Protein 5DAI (pdb70)

Organism: Thermococcus kodakarensis (strain ATCC BAA-918 / JCM 12380 / KOD1) (NCBI:txid69014)

Foldseek 3Di:
DWKFKAFFLPLVLLVLQLVCLFAQKWKWKQDQQFIWTWDHRPVRFKIKIWTDGSVNTPDITCVDIDIFMDGSVVVSVVSVVEDRRWMWMWDDDPDQWIWIWTDDPDIDIDIGGTDDDDDDDDDDDDDPFFKKWKFFLQLLLVVLVVQVVADQKWKWKADQFKIWIKHHHDPDIDIRMDGPPDPGTPDIGGNHIFMFMAGSVSSNSNSVSPDRGWIKMWTHGHQAWIWIWTARSNVIMMIMTGHTDDD/DDDDCVVVD

InterPro domains:
  IPR000730 Proliferating cell nuclear antigen, PCNA [MF_00317] (3-247)
  IPR000730 Proliferating cell nuclear antigen, PCNA [PR00339] (11-30)
  IPR000730 Proliferating cell nuclear antigen, PCNA [PR00339] (35-53)
  IPR000730 Proliferating cell nuclear antigen, PCNA [PR00339] (57-81)
  IPR000730 Proliferating cell nuclear antigen, PCNA [PR00339] (107-129)
  IPR000730 Proliferating cell nuclear antigen, PCNA [PR00339] (195-209)
  IPR000730 Proliferating cell nuclear antigen, PCNA [PR00339] (233-249)
  IPR000730 Proliferating cell nuclear antigen, PCNA [PTHR11352] (13-249)
  IPR000730 Proliferating cell nuclear 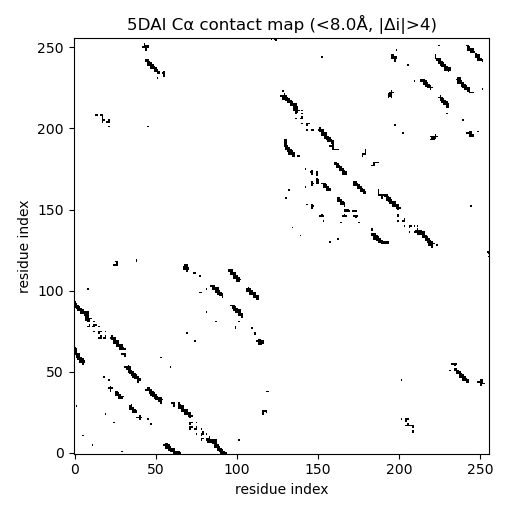antigen, PCNA [TIGR00590] (3-249)
  IPR022648 Proliferating cell nuclear antigen, PCNA, N-terminal [PF00705] (3-110)
  IPR022649 Proliferating cell nuclear antigen, PCNA, C-terminal [PF02747] (126-245)
  IPR022659 Proliferating cell nuclear antigen, PCNA, conserved site [PS01251] (35-58)
  IPR046938 DNA clamp superfamily [SSF55979] (3-117)
  IPR046938 DNA clamp superfamily [SSF55979] (124-247)

CATH classification: 3.70.10.10

Secondary structure (DSSP, 8-state):
-EEEEEE-HHHHHHHHHHHHTT-SEEEEEE-SSEEEEEEE-TTSSEEEEEEEEGGGSSEEE-SS-EEEEEEHHHHHHHHTT--TTPEEEEEE-SSSEEEEEEESSSEEEEEEE----PPP----------EEEEEEHHHHHHHHHHHHTT-SEEEEEEETTEEEEEEE-SS-EEEEEEETTSTTEEEEEESS-EEEEEEHHHHHHHHTT--TT-EEEEEE-TT--EEEEEEETTTEEEEEEEPPB--/-B--SGGG-

GO terms:
  GO:0042802 identical protein binding (F, IPI)

Nearest PDB structures (foldseek):
  7n5l-assembly1_A  TM=9.922E-01  e=2.135E-41  Thermococcus gammatolerans EJ3
  3a2f-assembly1_B  TM=9.791E-01  e=1.274E-39  Pyrococcus furiosus
  5da7-assembly2_D  TM=8.940E-01  e=2.229E-42  Thermococcus kodakarensis KOD1
  8ppt-assembly1_C  TM=9.802E-01  e=4.389E-39  Pyrococcus abyssi GE5
  3aiz-assembly1_C  TM=9.260E-01  e=1.873E-23  Sulfurisphaera tokodaii str. 7

Sequence (256 aa):
PFEVVVFDGAKKEEFADLIATASNLIDEAAFKFTEEGISMRAMDPSRRVVLIDLNLPESIFSKYEVEEPETIGINMDDQQFKKILKRGKAKDTLILRKGDENFLEITFEGTAKRTFRLPLIDVEELELEELPELPFTAKVVLLGEVLKEGIKDASLVSDAIKFIAKENEFTMKAEGETNEVEIRLTLEDEGLLDLEVEEETKSAYGIRYLSDMVKGIGKADEVILRFGNEMPLQMEYMMIRDEGRLTFLLAPRVEKQRTLESWF

Radius of gyration: 19.18 Å; Cα contacts (8 Å, |Δi|>4): 651; chains: 2; bounding box: 60×45×33 Å

Solvent-accessible surface area: 12554 Å² total; per-residue (Å²): 24,3,36,1,16,2,69,17,0,112,67,4,3,52,6,0,22,2,3,18,66,16,5,104,79,1,12,4,108,4,32,96,138,7,3,34,2,50,19,44,11,101,48,110,6,0,8,0,21,4,66,0,34,78,68,20,15,72,89,38,69,9,123,98,72,46,58,5,8,1,48,0,64,100,3,37,120,24,0,133,117,6,116,79,136,6,36,1,7,3,71,10,25,128,81,103,41,0,48,0,1,0,73,31,132,60,137,65,67,62,152,2,87,15,64,150,33,175,95,151,109,120,117,63,37,162,32,100,39,16,4,60,0,13,0,40,0,68,18,0,42,80,0,4,122,53,0,47,134,24,31,86,22,1,83,0,10,0,88,132,84,29,0,1,0,57,3,110,37,174,123,100,108,37,85,23,113,11,38,91,162,56,160,5,8,76,40,13,96,24,141,97,84,0,85,6,24,0,4,10,207,51,0,48,35,0,7,115,26,5,30,107,86,53,104,0,26,0,68,0,0,68,98,25,0,0,28,0,4,4,69,4,80,120,112,0,101,2,9,0,8,0,0,0,73,23,206,158,53,63,43,0,99,88,42,79

Structure (mmCIF, N/CA/C/O backbone):
data_5DAI
#
_entry.id   5DAI
#
_cell.length_a   152.070
_cell.length_b   152.070
_cell.length_c   35.240
_cell.angle_alpha   90.00
_cell.angle_beta   90.00
_cell.angle_gamma   120.00
#
_symmetry.space_group_name_H-M   'H 3'
#
loop_
_entity.id
_entity.type
_entity.pdbx_description
1 polymer 'DNA polymerase sliding clamp 1'
2 polymer 'C-terminus of FEN-1 protein'
3 non-polymer 'SULFATE ION'
4 water water
#
loop_
_atom_site.group_PDB
_atom_site.id
_atom_site.type_symbol
_atom_site.label_atom_id
_atom_site.label_alt_id
_atom_site.label_comp_id
_atom_site.label_asym_id
_atom_site.label_entity_id
_atom_site.label_seq_id
_atom_site.pdbx_PDB_ins_code
_atom_site.Cartn_x
_atom_site.Cartn_y
_atom_site.Cartn_z
_atom_site.occupancy
_atom_site.B_iso_or_equiv
_atom_site.auth_seq_id
_atom_site.auth_comp_id
_atom_site.auth_asym_id
_atom_site.auth_atom_id
_atom_site.pdbx_PDB_model_num
ATOM 1 N N . PRO A 1 2 ? 35.082 21.272 13.163 1.00 45.26 2 PRO A N 1
ATOM 2 C CA . PRO A 1 2 ? 35.269 20.182 14.122 1.00 53.42 2 PRO A CA 1
ATOM 3 C C . PRO A 1 2 ? 34.460 20.356 15.395 1.00 48.78 2 PRO A C 1
ATOM 4 O O . PRO A 1 2 ? 34.467 21.419 16.032 1.00 39.56 2 PRO A O 1
ATOM 8 N N . PHE A 1 3 ? 33.754 19.292 15.753 1.00 41.99 3 PHE A N 1
ATOM 9 C CA . PHE A 1 3 ? 32.882 19.325 16.912 1.00 36.64 3 PHE A CA 1
ATOM 10 C C . PHE A 1 3 ? 32.500 17.916 17.365 1.00 45.26 3 PHE A C 1
ATOM 11 O O . PHE A 1 3 ? 32.638 16.937 16.623 1.00 37.29 3 PHE A O 1
ATOM 19 N N . GLU A 1 4 ? 32.068 17.835 18.617 1.00 37.98 4 GLU A N 1
ATOM 20 C CA . GLU A 1 4 ? 31.382 16.672 19.149 1.00 41.07 4 GLU A CA 1
ATOM 21 C C . GLU A 1 4 ? 30.239 17.222 19.958 1.00 41.27 4 GLU A C 1
ATOM 22 O O . GLU A 1 4 ? 30.446 17.987 20.902 1.00 41.02 4 GLU A O 1
ATOM 28 N N A VAL A 1 5 ? 29.022 16.878 19.564 0.31 36.72 5 VAL A N 1
ATOM 29 N N B VAL A 1 5 ? 29.028 16.817 19.596 0.69 36.01 5 VAL A N 1
ATOM 30 C CA A VAL A 1 5 ? 27.855 17.337 20.293 0.31 35.12 5 VAL A CA 1
ATOM 31 C CA B VAL A 1 5 ? 27.817 17.338 20.212 0.69 34.90 5 VAL A CA 1
ATOM 32 C C A VAL A 1 5 ? 27.015 16.125 20.655 0.31 38.32 5 VAL A C 1
ATOM 33 C C B VAL A 1 5 ? 26.934 16.161 20.616 0.69 38.04 5 VAL A C 1
ATOM 34 O O A VAL A 1 5 ? 26.877 15.188 19.867 0.31 38.32 5 VAL A O 1
ATOM 35 O O B VAL A 1 5 ? 26.683 15.273 19.801 0.69 38.52 5 VAL A O 1
ATOM 42 N N . VAL A 1 6 ? 26.493 16.127 21.872 1.00 34.67 6 VAL A N 1
ATOM 43 C CA . VAL A 1 6 ? 25.784 14.959 22.389 1.00 38.20 6 VAL A CA 1
ATOM 44 C C . VAL A 1 6 ? 24.385 15.338 22.854 1.00 39.07 6 VAL A C 1
ATOM 45 O O . VAL A 1 6 ? 24.226 16.255 23.638 1.00 37.16 6 VAL A O 1
ATOM 49 N N . PHE A 1 7 ? 23.383 14.603 22.376 1.00 38.12 7 PHE A N 1
ATOM 50 C CA . PHE A 1 7 ? 21.983 14.912 22.641 1.00 41.84 7 PHE A CA 1
ATOM 51 C C . PHE A 1 7 ? 21.287 13.659 23.157 1.00 42.28 7 PHE A C 1
ATOM 52 O O . PHE A 1 7 ? 21.291 12.627 22.493 1.00 39.05 7 PHE A O 1
ATOM 60 N N . ASP A 1 8 ? 20.706 13.749 24.349 1.00 46.00 8 ASP A N 1
ATOM 61 C CA . ASP A 1 8 ? 20.024 12.605 24.941 1.00 45.70 8 ASP A CA 1
ATOM 62 C C . ASP A 1 8 ? 18.614 12.470 24.374 1.00 45.58 8 ASP A C 1
ATOM 63 O O . ASP A 1 8 ? 17.810 13.390 24.463 1.00 51.81 8 ASP A O 1
ATOM 68 N N . GLY A 1 9 ? 18.319 11.325 23.779 1.00 46.49 9 GLY A N 1
ATOM 69 C CA . GLY A 1 9 ? 17.018 11.138 23.158 1.00 45.83 9 GLY A CA 1
ATOM 70 C C . GLY A 1 9 ? 17.055 11.387 21.664 1.00 38.30 9 GLY A C 1
ATOM 71 O O . GLY A 1 9 ? 16.698 12.463 21.173 1.00 41.27 9 GLY A O 1
ATOM 72 N N . ALA A 1 10 ? 17.480 10.366 20.935 1.00 44.01 10 ALA A N 1
ATOM 73 C CA . ALA A 1 10 ? 17.685 10.475 19.503 1.00 45.06 10 ALA A CA 1
ATOM 74 C C . ALA A 1 10 ? 16.388 10.668 18.714 1.00 46.76 10 ALA A C 1
ATOM 75 O O . ALA A 1 10 ? 16.393 11.309 17.666 1.00 37.57 10 ALA A O 1
ATOM 77 N N A LYS A 1 11 ? 15.272 10.129 19.198 0.55 43.46 11 LYS A N 1
ATOM 78 N N B LYS A 1 11 ? 15.300 10.104 19.232 0.45 43.47 11 LYS A N 1
ATOM 79 C CA A LYS A 1 11 ? 14.047 10.192 18.401 0.55 42.74 11 LYS A CA 1
ATOM 80 C CA B LYS A 1 11 ? 13.997 10.157 18.577 0.45 42.91 11 LYS A CA 1
ATOM 81 C C A LYS A 1 11 ? 13.481 11.606 18.358 0.55 37.45 11 LYS A C 1
ATOM 82 C C B LYS A 1 11 ? 13.492 11.590 18.465 0.45 37.50 11 LYS A C 1
ATOM 83 O O A LYS A 1 11 ? 12.923 12.031 17.342 0.55 40.75 11 LYS A O 1
ATOM 84 O O B LYS A 1 11 ? 12.968 11.999 17.427 0.45 40.78 11 LYS A O 1
ATOM 95 N N A GLU A 1 12 ? 13.631 12.342 19.452 0.55 36.87 12 GLU A N 1
ATOM 96 N N B GLU A 1 12 ? 13.657 12.348 19.543 0.45 36.97 12 GLU A N 1
ATOM 97 C CA A GLU A 1 12 ? 13.155 13.715 19.482 0.55 40.65 12 GLU A CA 1
ATOM 98 C CA B GLU A 1 12 ? 13.215 13.734 19.586 0.45 40.71 12 GLU A CA 1
ATOM 99 C C A GLU A 1 12 ? 13.929 14.554 18.477 0.55 39.13 12 GLU A C 1
ATOM 100 C C B GLU A 1 12 ? 13.938 14.560 18.529 0.45 39.14 12 GLU A C 1
ATOM 101 O O A GLU A 1 12 ? 13.375 15.450 17.844 0.55 37.79 12 GLU A O 1
ATOM 102 O O B GLU A 1 12 ? 13.354 15.448 17.911 0.45 37.88 12 GLU A O 1
ATOM 113 N N . PHE A 1 13 ? 15.217 14.259 18.325 1.00 40.03 13 PHE A N 1
ATOM 114 C CA . PHE A 1 13 ? 16.024 14.988 17.366 1.00 33.32 13 PHE A CA 1
ATOM 115 C C . PHE A 1 13 ? 15.638 14.549 15.963 1.00 34.79 13 PHE A C 1
ATOM 116 O O . PHE A 1 13 ? 15.511 15.380 15.058 1.00 32.31 13 PHE A O 1
ATOM 124 N N . ALA A 1 14 ? 15.433 13.240 15.796 1.00 36.51 14 ALA A N 1
ATOM 125 C CA . ALA A 1 14 ? 14.993 12.672 14.521 1.00 31.12 14 ALA A CA 1
ATOM 126 C C . ALA A 1 14 ? 13.703 13.323 14.009 1.00 35.26 14 ALA A C 1
ATOM 127 O O . ALA A 1 14 ? 13.597 13.657 12.820 1.00 35.62 14 ALA A O 1
ATOM 129 N N . ASP A 1 15 ? 12.732 13.507 14.904 1.00 34.74 15 ASP A N 1
ATOM 130 C C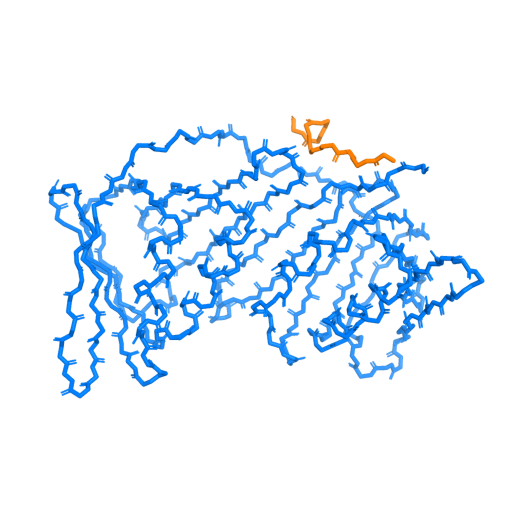A . ASP A 1 15 ? 11.451 14.133 14.544 1.00 36.42 15 ASP A CA 1
ATOM 131 C C . ASP A 1 15 ? 11.607 15.542 13.944 1.00 44.26 15 ASP A C 1
ATOM 132 O O . ASP A 1 15 ? 10.921 15.884 12.972 1.00 37.83 15 ASP A O 1
ATOM 137 N N . LEU A 1 16 ? 12.484 16.350 14.544 1.00 38.64 16 LEU A N 1
ATOM 138 C CA . LEU A 1 16 ? 12.814 17.688 14.021 1.00 35.32 16 LEU A CA 1
ATOM 139 C C . LEU A 1 16 ? 13.241 17.626 12.575 1.00 40.55 16 LEU A C 1
ATOM 140 O O . LEU A 1 16 ? 12.693 18.305 11.714 1.00 36.57 16 LEU A O 1
ATOM 145 N N . ILE A 1 17 ? 14.244 16.798 12.326 1.00 31.70 17 ILE A N 1
ATOM 146 C CA . ILE A 1 17 ? 14.811 16.681 10.998 1.00 32.61 17 ILE A CA 1
ATOM 147 C C . ILE A 1 17 ? 13.796 16.120 10.018 1.00 36.06 17 ILE A C 1
ATOM 148 O O . ILE A 1 17 ? 13.710 16.571 8.872 1.00 33.63 17 ILE A O 1
ATOM 153 N N . ALA A 1 18 ? 13.028 15.132 10.470 1.00 34.39 18 ALA A N 1
ATOM 154 C CA . ALA A 1 18 ? 11.971 14.574 9.643 1.00 38.46 18 ALA A CA 1
ATOM 155 C C . ALA A 1 18 ? 10.974 15.664 9.202 1.00 33.67 18 ALA A C 1
ATOM 156 O O . ALA A 1 18 ? 10.666 15.767 8.016 1.00 35.09 18 ALA A O 1
ATOM 158 N N . THR A 1 19 ? 10.484 16.476 10.134 1.00 26.32 19 THR A N 1
ATOM 159 C CA . THR A 1 19 ? 9.597 17.586 9.757 1.0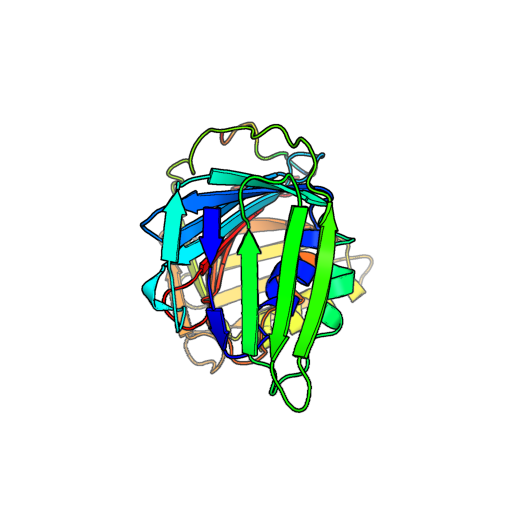0 38.97 19 THR A CA 1
ATOM 160 C C . THR A 1 19 ? 10.264 18.482 8.720 1.00 38.31 19 THR A C 1
ATOM 161 O O . THR A 1 19 ? 9.712 18.737 7.652 1.00 38.35 19 THR A O 1
ATOM 165 N N . ALA A 1 20 ? 11.488 18.905 9.020 1.00 31.54 20 ALA A N 1
ATOM 166 C CA . ALA A 1 20 ? 12.176 19.842 8.158 1.00 38.80 20 ALA A CA 1
ATOM 167 C C . ALA A 1 20 ? 12.372 19.237 6.783 1.00 39.19 20 ALA A C 1
ATOM 168 O O . ALA A 1 20 ? 12.267 19.938 5.784 1.00 38.87 20 ALA A O 1
ATOM 170 N N . SER A 1 21 ? 12.624 17.929 6.727 1.00 34.71 21 SER A N 1
ATOM 171 C CA . SER A 1 21 ? 12.942 17.284 5.458 1.00 39.78 21 SER A CA 1
ATOM 172 C C . SER A 1 21 ? 11.738 17.224 4.523 1.00 37.45 21 SER A C 1
ATOM 173 O O . SER A 1 21 ? 11.901 17.057 3.313 1.00 45.27 21 SER A O 1
ATOM 176 N N . ASN A 1 22 ? 10.536 17.361 5.074 1.00 38.43 22 ASN A N 1
ATOM 177 C CA . ASN A 1 22 ? 9.332 17.353 4.248 1.00 44.09 22 ASN A CA 1
ATOM 178 C C . ASN A 1 22 ? 9.077 18.702 3.596 1.00 49.78 22 ASN A C 1
ATOM 179 O O . ASN A 1 22 ? 8.191 18.833 2.749 1.00 47.19 22 ASN A O 1
ATOM 184 N N . LEU A 1 23 ? 9.875 19.694 3.981 1.00 34.61 23 LEU A N 1
ATOM 185 C CA . LEU A 1 23 ? 9.710 21.053 3.468 1.00 43.55 23 LEU A CA 1
ATOM 186 C C . LEU A 1 23 ? 10.903 21.452 2.620 1.00 40.76 23 LEU A C 1
ATOM 187 O O . LEU A 1 23 ? 10.773 22.192 1.657 1.00 43.77 23 LEU A O 1
ATOM 192 N N . ILE A 1 24 ? 12.080 20.959 2.988 1.00 41.03 24 ILE A N 1
ATOM 193 C CA . ILE A 1 24 ? 13.289 21.276 2.244 1.00 38.28 24 ILE A CA 1
ATOM 194 C C . ILE A 1 24 ? 14.087 20.008 1.947 1.00 46.78 24 ILE A C 1
ATOM 195 O O . ILE A 1 24 ? 14.020 19.039 2.707 1.00 41.92 24 ILE A O 1
ATOM 200 N N . ASP A 1 25 ? 14.815 20.025 0.829 1.00 33.82 25 ASP A N 1
ATOM 201 C CA . ASP A 1 25 ? 15.646 18.903 0.395 1.00 41.38 25 ASP A CA 1
ATOM 202 C C . ASP A 1 25 ? 17.073 18.978 0.964 1.00 38.65 25 ASP A C 1
ATOM 203 O O . ASP A 1 25 ? 17.706 17.951 1.206 1.00 45.37 25 ASP A O 1
ATOM 208 N N . GLU A 1 26 ? 17.576 20.198 1.153 1.00 39.98 26 GLU A N 1
ATOM 209 C CA . GLU A 1 26 ? 18.935 20.417 1.669 1.00 40.73 26 GLU A CA 1
ATOM 210 C C . GLU A 1 26 ? 19.011 21.608 2.613 1.00 45.93 26 GLU A C 1
ATOM 211 O O . GLU A 1 26 ? 18.290 22.595 2.447 1.00 45.98 26 GLU A O 1
ATOM 217 N N . ALA A 1 27 ? 19.917 21.535 3.579 1.00 35.03 27 ALA A N 1
ATOM 218 C CA . ALA A 1 27 ? 20.073 22.620 4.531 1.00 38.65 27 ALA A CA 1
ATOM 219 C C . ALA A 1 27 ? 21.532 22.791 4.946 1.00 40.67 27 ALA A C 1
ATOM 220 O O . ALA A 1 27 ? 22.316 21.845 4.910 1.00 35.19 27 ALA A O 1
ATOM 222 N N . ALA A 1 28 ? 21.873 24.019 5.322 1.00 36.21 28 ALA A N 1
ATOM 223 C CA . ALA A 1 28 ? 23.146 24.328 5.941 1.00 34.79 28 ALA A CA 1
ATOM 224 C C . ALA A 1 28 ? 22.955 24.446 7.461 1.00 31.88 28 ALA A C 1
ATOM 225 O O . ALA A 1 28 ? 22.133 25.237 7.945 1.00 34.88 28 ALA A O 1
ATOM 227 N N . PHE A 1 29 ? 23.716 23.652 8.196 1.00 29.05 29 PHE A N 1
ATOM 228 C CA . PHE A 1 29 ? 23.697 23.668 9.653 1.00 34.67 29 PHE A CA 1
ATOM 229 C C . PHE A 1 29 ? 24.933 24.367 10.184 1.00 35.27 29 PHE A C 1
ATOM 230 O O . PHE A 1 29 ? 26.061 23.926 9.936 1.00 31.03 29 PHE A O 1
ATOM 238 N N . LYS A 1 30 ? 24.698 25.440 10.927 1.00 35.13 30 LYS A N 1
ATOM 239 C CA . LYS A 1 30 ? 25.755 26.275 11.483 1.00 33.36 30 LYS A CA 1
ATOM 240 C C . LYS A 1 30 ? 26.066 25.834 12.904 1.00 41.35 30 LYS A C 1
ATOM 241 O O . LYS A 1 30 ? 25.232 25.983 13.802 1.00 41.06 30 LYS A O 1
ATOM 247 N N . PHE A 1 31 ? 27.249 25.261 13.103 1.00 32.43 31 PHE A N 1
ATOM 248 C CA . PHE A 1 31 ? 27.678 24.872 14.435 1.00 33.77 31 PHE A CA 1
ATOM 249 C C . PHE A 1 31 ? 28.536 26.005 14.989 1.00 44.21 31 PHE A C 1
ATOM 250 O O . PHE A 1 31 ? 29.672 26.190 14.560 1.00 45.57 31 PHE A O 1
ATOM 258 N N . THR A 1 32 ? 27.981 26.770 15.920 1.00 35.85 32 THR A N 1
ATOM 259 C CA . THR A 1 32 ? 28.703 27.857 16.566 1.00 37.69 32 THR A CA 1
ATOM 260 C C . THR A 1 32 ? 28.955 27.514 18.031 1.00 41.21 32 THR A C 1
ATOM 261 O O . THR A 1 32 ? 28.518 26.471 18.513 1.00 37.21 32 THR A O 1
ATOM 265 N N . GLU A 1 33 ? 29.656 28.388 18.746 1.00 40.30 33 GLU A N 1
ATOM 266 C CA . GLU A 1 33 ? 29.895 28.166 20.173 1.00 41.81 33 GLU A CA 1
ATOM 267 C C . GLU A 1 33 ? 28.604 28.317 20.983 1.00 38.12 33 GLU A C 1
ATOM 268 O O . GLU A 1 33 ? 28.468 27.734 22.060 1.00 48.80 33 GLU A O 1
ATOM 274 N N . GLU A 1 34 ? 27.658 29.079 20.438 1.00 36.01 34 GLU A N 1
ATOM 275 C CA . GLU A 1 34 ? 26.363 29.331 21.071 1.00 41.26 34 GLU A CA 1
ATOM 276 C C . GLU A 1 34 ? 25.373 28.155 20.954 1.00 44.02 34 GLU A C 1
ATOM 277 O O . GLU A 1 34 ? 24.485 27.990 21.792 1.00 40.30 34 GLU A O 1
ATOM 283 N N . GLY A 1 35 ? 25.534 27.350 19.910 1.00 35.74 35 GLY A N 1
ATOM 284 C CA . GLY A 1 35 ? 24.590 26.295 19.595 1.00 36.46 35 GLY A CA 1
ATOM 285 C C . GLY A 1 35 ? 24.523 26.035 18.097 1.00 36.35 35 GLY A C 1
ATOM 286 O O . GLY A 1 35 ? 25.312 26.569 17.311 1.00 38.98 35 GLY A O 1
ATOM 287 N N . ILE A 1 36 ? 23.593 25.178 17.701 1.00 35.84 36 ILE A N 1
ATOM 288 C CA . ILE A 1 36 ? 23.389 24.884 16.294 1.00 28.18 36 ILE A CA 1
ATOM 289 C C . ILE A 1 36 ? 22.275 25.751 15.739 1.00 41.84 36 ILE A C 1
ATOM 290 O O . ILE A 1 36 ? 21.226 25.903 16.368 1.00 36.40 36 ILE A O 1
ATOM 295 N N . SER A 1 37 ? 22.477 26.306 14.556 1.00 28.35 37 SER A N 1
ATOM 296 C CA . SER A 1 37 ? 21.381 27.001 13.917 1.00 35.69 37 SER A CA 1
ATOM 297 C C . SER A 1 37 ? 21.252 26.543 12.479 1.00 42.02 37 SER A C 1
ATOM 298 O O . SER A 1 37 ? 22.235 26.151 11.843 1.00 36.02 37 SER A O 1
ATOM 301 N N . MET A 1 38 ? 20.021 26.584 11.985 1.00 35.46 38 MET A N 1
ATOM 302 C CA . MET A 1 38 ? 19.736 26.256 10.603 1.00 34.09 38 MET A CA 1
ATOM 303 C C . MET A 1 38 ? 18.584 27.109 10.115 1.00 38.51 38 MET A C 1
ATOM 304 O O . MET A 1 38 ? 17.552 27.206 10.774 1.00 36.05 38 MET A O 1
ATOM 309 N N . ARG A 1 39 ? 18.761 27.687 8.935 1.00 34.14 39 ARG A N 1
ATOM 310 C CA . ARG A 1 39 ? 17.733 28.495 8.320 1.00 36.91 39 ARG A CA 1
ATOM 311 C C . ARG A 1 39 ? 17.689 28.200 6.828 1.00 36.53 39 ARG A C 1
ATOM 312 O O . ARG A 1 39 ? 18.732 28.110 6.183 1.00 38.38 39 ARG A O 1
ATOM 320 N N . ALA A 1 40 ? 16.477 28.043 6.296 1.00 36.26 40 ALA A N 1
ATOM 321 C CA . ALA A 1 40 ? 16.275 27.685 4.895 1.00 38.37 40 ALA A CA 1
ATOM 322 C C . ALA A 1 40 ? 14.884 28.042 4.437 1.00 39.91 40 ALA A C 1
ATOM 323 O O . ALA A 1 40 ? 13.953 28.080 5.238 1.00 43.02 40 ALA A O 1
ATOM 325 N N . MET A 1 41 ? 14.730 28.284 3.144 1.00 38.41 41 MET A N 1
ATOM 326 C CA . MET A 1 41 ? 13.395 28.315 2.568 1.00 44.15 41 MET A CA 1
ATOM 327 C C . MET A 1 41 ? 13.221 27.109 1.678 1.00 45.71 41 MET A C 1
ATOM 328 O O . MET A 1 41 ? 14.186 26.623 1.104 1.00 48.24 41 MET A O 1
ATOM 333 N N . ASP A 1 42 ? 11.985 26.635 1.556 1.00 41.42 42 ASP A N 1
ATOM 334 C CA . ASP A 1 42 ? 11.672 25.648 0.547 1.00 38.57 42 ASP A CA 1
ATOM 335 C C . ASP A 1 42 ? 11.934 26.289 -0.816 1.00 41.87 42 ASP A C 1
ATOM 336 O O . ASP A 1 42 ? 12.083 27.509 -0.921 1.00 48.34 42 ASP A O 1
ATOM 341 N N . PRO A 1 43 ? 12.060 25.469 -1.865 1.00 63.37 43 PRO A N 1
ATOM 342 C CA . PRO A 1 43 ? 12.459 26.055 -3.151 1.00 59.12 43 PRO A CA 1
ATOM 343 C C . PRO A 1 43 ? 11.438 27.056 -3.706 1.00 55.55 43 PRO A C 1
ATOM 344 O O . PRO A 1 43 ? 11.824 28.077 -4.293 1.00 54.71 43 PRO A O 1
ATOM 348 N N . SER A 1 44 ? 10.154 26.796 -3.478 1.00 53.00 44 SER A N 1
ATOM 349 C CA . SER A 1 44 ? 9.110 27.711 -3.937 1.00 52.55 44 SER A CA 1
ATOM 350 C C . SER A 1 44 ? 9.043 29.018 -3.118 1.00 57.24 44 SER A C 1
ATOM 351 O O . SER A 1 44 ? 8.223 29.884 -3.411 1.00 53.09 44 SER A O 1
ATOM 354 N N A ARG A 1 45 ? 9.899 29.131 -2.102 0.39 50.13 45 ARG A N 1
ATOM 355 N N B ARG A 1 45 ? 9.912 29.139 -2.111 0.61 50.10 45 ARG A N 1
ATOM 356 C CA A ARG A 1 45 ? 10.016 30.333 -1.274 0.39 49.70 45 ARG A CA 1
ATOM 357 C CA B ARG A 1 45 ? 10.033 30.329 -1.260 0.61 49.65 45 ARG A CA 1
ATOM 358 C C A ARG A 1 45 ? 8.707 30.730 -0.586 0.39 42.66 45 ARG A C 1
ATOM 359 C C B ARG A 1 45 ? 8.725 30.727 -0.563 0.61 42.59 45 ARG A C 1
ATOM 360 O O A ARG A 1 45 ? 8.414 31.914 -0.427 0.39 44.82 45 ARG A O 1
ATOM 361 O O B ARG A 1 45 ? 8.453 31.912 -0.371 0.61 44.76 45 ARG A O 1
ATOM 376 N N . VAL A 1 46 ? 7.937 29.731 -0.165 1.00 37.83 46 VAL A N 1
ATOM 377 C CA . VAL A 1 46 ? 6.658 29.953 0.500 1.00 38.07 46 VAL A CA 1
ATOM 378 C C . VAL A 1 46 ? 6.799 29.788 2.017 1.00 36.57 46 VAL A C 1
ATOM 379 O O . VAL A 1 46 ? 6.041 30.371 2.807 1.00 36.19 46 VAL A O 1
ATOM 383 N N . VAL A 1 47 ? 7.782 28.989 2.423 1.00 37.13 47 VAL A N 1
ATOM 384 C CA . VAL A 1 47 ? 7.988 28.729 3.840 1.00 36.08 47 VAL A CA 1
ATOM 385 C C . VAL A 1 47 ? 9.454 28.861 4.235 1.00 38.24 47 VAL A C 1
ATOM 386 O O . VAL A 1 47 ? 10.371 28.518 3.478 1.00 35.36 47 VAL A O 1
ATOM 390 N N . LEU A 1 48 ? 9.651 29.397 5.434 1.00 34.55 48 LEU A N 1
ATOM 391 C CA . LEU A 1 48 ? 10.969 29.587 6.007 1.00 35.95 48 LEU A CA 1
ATOM 392 C C . LEU A 1 48 ? 11.044 28.738 7.255 1.00 36.67 48 LEU A C 1
ATOM 393 O O . LEU A 1 48 ? 10.103 28.730 8.054 1.00 38.15 48 LEU A O 1
ATOM 398 N N . ILE A 1 49 ? 12.146 28.012 7.402 1.00 31.06 49 ILE A N 1
ATOM 399 C CA . ILE A 1 49 ? 12.405 27.239 8.610 1.00 32.02 49 ILE A CA 1
ATOM 400 C C . ILE A 1 49 ? 13.579 27.816 9.353 1.00 36.25 49 ILE A C 1
ATOM 401 O O . ILE A 1 49 ? 14.640 28.033 8.775 1.00 34.22 49 ILE A O 1
ATOM 406 N N . ASP A 1 50 ? 13.402 28.030 10.643 1.00 35.81 50 ASP A N 1
ATOM 407 C CA . ASP A 1 50 ? 14.508 28.445 11.480 1.00 37.46 50 ASP A CA 1
ATOM 408 C C . ASP A 1 50 ? 14.601 27.532 12.687 1.00 33.69 50 ASP A C 1
ATOM 409 O O . ASP A 1 50 ? 13.710 27.510 13.537 1.00 37.37 50 ASP A O 1
ATOM 414 N N . LEU A 1 51 ? 15.691 26.786 12.749 1.00 34.65 51 LEU A N 1
ATOM 415 C CA . LEU A 1 51 ? 15.937 25.866 13.836 1.00 39.83 51 LEU A CA 1
ATOM 416 C C . LEU A 1 51 ? 17.011 26.453 14.742 1.00 39.57 51 LEU A C 1
ATOM 417 O O . LEU A 1 51 ? 18.067 26.877 14.274 1.00 39.11 51 LEU A O 1
ATOM 422 N N . ASN A 1 52 ? 16.737 26.494 16.036 1.00 36.64 52 ASN A N 1
ATOM 423 C CA . ASN A 1 52 ? 17.718 27.007 16.964 1.00 37.41 52 ASN A CA 1
ATOM 424 C C . ASN A 1 52 ? 17.885 26.107 18.172 1.00 38.59 52 ASN A C 1
ATOM 425 O O . ASN A 1 52 ? 16.985 25.976 18.988 1.00 35.37 52 ASN A O 1
ATOM 430 N N . LEU A 1 53 ? 19.048 25.473 18.270 1.00 31.99 53 LEU A N 1
ATOM 431 C CA . LEU A 1 53 ? 19.327 24.571 19.365 1.00 32.05 53 LEU A CA 1
ATOM 432 C C . LEU A 1 53 ? 20.527 25.074 20.162 1.00 40.36 53 LEU A C 1
ATOM 433 O O . LEU A 1 53 ? 21.675 24.800 19.792 1.00 35.16 53 LEU A O 1
ATOM 438 N N . PRO A 1 54 ? 20.264 25.830 21.239 1.00 40.94 54 PRO A N 1
ATOM 439 C CA . PRO A 1 54 ? 21.346 26.359 22.067 1.00 36.18 54 PRO A CA 1
ATOM 440 C C . PRO A 1 54 ? 22.157 25.238 22.696 1.00 37.22 54 PRO A C 1
ATOM 441 O O . PRO A 1 54 ? 21.649 24.116 22.902 1.00 31.93 54 PRO A O 1
ATOM 445 N N . GLU A 1 55 ? 23.420 25.547 22.992 1.00 32.69 55 GLU A N 1
ATOM 446 C CA . GLU A 1 55 ? 24.336 24.563 23.539 1.00 34.44 55 GLU A CA 1
ATOM 447 C C . GLU A 1 55 ? 23.810 23.948 24.828 1.00 36.12 55 GLU A C 1
ATOM 448 O O . GLU A 1 55 ? 24.151 22.808 25.157 1.00 35.56 55 GLU A O 1
ATOM 454 N N . SER A 1 56 ? 22.991 24.708 25.551 1.00 36.36 56 SER A N 1
ATOM 455 C CA . SER A 1 56 ? 22.481 24.288 26.865 1.00 39.38 56 SER A CA 1
ATOM 456 C C . SER A 1 56 ? 21.600 23.037 26.847 1.00 43.72 56 SER A C 1
ATOM 457 O O . SER A 1 56 ? 21.445 22.379 27.883 1.00 38.45 56 SER A O 1
ATOM 460 N N . ILE A 1 57 ? 21.008 22.710 25.699 1.00 39.99 57 ILE A N 1
ATOM 461 C CA . ILE A 1 57 ? 20.104 21.555 25.640 1.00 37.68 57 ILE A CA 1
ATOM 462 C C . ILE A 1 57 ? 20.856 20.257 25.349 1.00 46.80 57 ILE A C 1
ATOM 463 O O . ILE A 1 57 ? 20.265 19.179 25.364 1.00 42.95 57 ILE A O 1
ATOM 468 N N . PHE A 1 58 ? 22.157 20.364 25.087 1.00 36.11 58 PHE A N 1
ATOM 469 C CA . PHE A 1 58 ? 22.991 19.199 24.830 1.00 42.04 58 PHE A CA 1
ATOM 470 C C . PHE A 1 58 ? 23.686 18.743 26.112 1.00 38.91 58 PHE A C 1
ATOM 471 O O . PHE A 1 58 ? 24.024 19.565 26.959 1.00 44.78 58 PHE A O 1
ATOM 479 N N . SER A 1 59 ? 23.892 17.438 26.264 1.00 36.96 59 SER A N 1
ATOM 480 C CA . SER A 1 59 ? 24.590 16.947 27.451 1.00 45.94 59 SER A CA 1
ATOM 481 C C . SER A 1 59 ? 26.101 17.155 27.316 1.00 44.00 59 SER A C 1
ATOM 482 O O . SER A 1 59 ? 26.816 17.233 28.312 1.00 40.99 59 SER A O 1
ATOM 485 N N . LYS A 1 60 ? 26.579 17.251 26.082 1.00 43.59 60 LYS A N 1
ATOM 486 C CA . LYS A 1 60 ? 27.951 17.684 25.822 1.00 44.36 60 LYS A CA 1
ATOM 487 C C . LYS A 1 60 ? 27.970 18.527 24.557 1.00 39.67 60 LYS A C 1
ATOM 488 O O . LYS A 1 60 ? 27.394 18.145 23.549 1.00 38.05 60 LYS A O 1
ATOM 494 N N . TYR A 1 61 ? 28.627 19.679 24.606 1.00 38.06 61 TYR A N 1
ATOM 495 C CA . TYR A 1 61 ? 28.681 20.536 23.436 1.00 35.70 61 TYR A CA 1
ATOM 496 C C . TYR A 1 61 ? 30.081 21.109 23.224 1.00 43.11 61 TYR A C 1
ATOM 497 O O . TYR A 1 61 ? 30.467 22.089 23.850 1.00 34.61 61 TYR A O 1
ATOM 506 N N . GLU A 1 62 ? 30.822 20.491 22.317 1.00 43.15 62 GLU A N 1
ATOM 507 C CA . GLU A 1 62 ? 32.239 20.776 22.142 1.00 32.24 62 GLU A CA 1
ATOM 508 C C . GLU A 1 62 ? 32.569 21.081 20.691 1.00 36.52 62 GLU A C 1
ATOM 509 O O . GLU A 1 62 ? 32.806 20.178 19.892 1.00 40.15 62 GLU A O 1
ATOM 515 N N . VAL A 1 63 ? 32.581 22.365 20.365 1.00 34.95 63 VAL A N 1
ATOM 516 C CA . VAL A 1 63 ? 32.870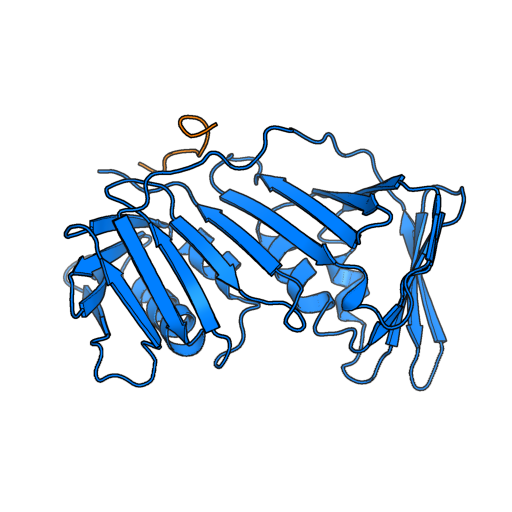 22.818 19.018 1.00 38.82 63 VAL A CA 1
ATOM 517 C C . VAL A 1 63 ? 34.279 23.414 19.000 1.00 41.63 63 VAL A C 1
ATOM 518 O O . VAL A 1 63 ? 34.469 24.614 19.212 1.00 35.66 63 VAL A O 1
ATOM 522 N N . GLU A 1 64 ? 35.263 22.556 18.781 1.00 40.89 64 GLU A N 1
ATOM 523 C CA . GLU A 1 64 ? 36.656 22.995 18.721 1.00 39.47 64 GLU A CA 1
ATOM 524 C C . GLU A 1 64 ? 36.825 24.056 17.649 1.00 38.35 64 GLU A C 1
ATOM 525 O O . GLU A 1 64 ? 37.499 25.059 17.858 1.00 44.68 64 GLU A O 1
ATOM 531 N N . GLU A 1 65 ? 36.201 23.828 16.496 1.00 39.31 65 GLU A N 1
ATOM 532 C CA . GLU A 1 65 ? 36.219 24.798 15.413 1.00 33.48 65 GLU A CA 1
ATOM 533 C C . GLU A 1 65 ? 34.820 24.996 14.816 1.00 41.65 65 GLU A C 1
ATOM 534 O O . GLU A 1 65 ? 34.271 24.072 14.223 1.00 39.83 65 GLU A O 1
ATOM 540 N N . PRO A 1 66 ? 34.245 26.205 14.984 1.00 43.86 66 PRO A N 1
ATOM 541 C CA . PRO A 1 66 ? 32.983 26.611 14.353 1.00 39.57 66 PRO A CA 1
ATOM 542 C C . PRO A 1 66 ? 32.964 26.323 12.856 1.00 46.89 66 PRO A C 1
ATOM 543 O O . PRO A 1 66 ? 33.971 26.467 12.161 1.00 39.30 66 PRO A O 1
ATOM 547 N N . GLU A 1 67 ? 31.802 25.922 12.359 1.00 40.64 67 GLU A N 1
ATOM 548 C CA . GLU A 1 67 ? 31.728 25.386 11.021 1.00 37.15 67 GLU A CA 1
ATOM 549 C C . GLU A 1 67 ? 30.274 25.342 10.552 1.00 43.16 67 GLU A C 1
ATOM 550 O O . GLU A 1 67 ? 29.362 25.245 11.368 1.00 38.75 67 GLU A O 1
ATOM 556 N N . THR A 1 68 ? 30.071 25.437 9.243 1.00 37.73 68 THR A N 1
ATOM 557 C CA . THR A 1 68 ? 28.756 25.273 8.641 1.00 37.99 68 THR A CA 1
ATOM 558 C C . THR A 1 68 ? 28.833 24.096 7.692 1.00 36.91 68 THR A C 1
ATOM 559 O O . THR A 1 68 ? 29.737 24.026 6.860 1.00 37.54 68 THR A O 1
ATOM 563 N N . ILE A 1 69 ? 27.916 23.146 7.837 1.00 36.29 69 ILE A N 1
ATOM 564 C CA . ILE A 1 69 ? 27.964 21.951 7.015 1.00 36.97 69 ILE A CA 1
ATOM 565 C C . ILE A 1 69 ? 26.672 21.764 6.224 1.00 37.42 69 ILE A C 1
ATOM 566 O O . ILE A 1 69 ? 25.578 22.053 6.712 1.00 39.08 69 ILE A O 1
ATOM 571 N N . GLY A 1 70 ? 26.816 21.309 4.986 1.00 35.54 70 GLY A N 1
ATOM 572 C CA . GLY A 1 70 ? 25.678 21.106 4.109 1.00 36.41 70 GLY A CA 1
ATOM 573 C C . GLY A 1 70 ? 25.187 19.671 4.217 1.00 32.73 70 GLY A C 1
ATOM 574 O O . GLY A 1 70 ? 25.988 18.728 4.230 1.00 33.88 70 GLY A O 1
ATOM 575 N N . ILE A 1 71 ? 23.874 19.504 4.302 1.00 31.63 71 ILE A N 1
ATOM 576 C CA . ILE A 1 71 ? 23.300 18.186 4.532 1.00 32.98 71 ILE A CA 1
ATOM 577 C C . ILE A 1 71 ? 22.093 17.884 3.637 1.00 39.74 71 ILE A C 1
ATOM 578 O O . ILE A 1 71 ? 21.178 18.703 3.495 1.00 34.13 71 ILE A O 1
ATOM 583 N N . ASN A 1 72 ? 22.099 16.700 3.028 1.00 36.86 72 ASN A N 1
ATOM 584 C CA . ASN A 1 72 ? 20.907 16.211 2.361 1.00 36.68 72 ASN A CA 1
ATOM 585 C C . ASN A 1 72 ? 19.887 15.760 3.407 1.00 35.41 72 ASN A C 1
ATOM 586 O O . ASN A 1 72 ? 20.118 14.788 4.127 1.00 36.92 72 ASN A O 1
ATOM 591 N N . MET A 1 73 ? 18.757 16.459 3.484 1.00 36.82 73 MET A N 1
ATOM 592 C CA . MET A 1 73 ? 17.803 16.244 4.569 1.00 30.82 73 MET A CA 1
ATOM 593 C C . MET A 1 73 ? 17.114 14.867 4.575 1.00 34.29 73 MET A C 1
ATOM 594 O O . MET A 1 73 ? 16.845 14.322 5.642 1.00 30.05 73 MET A O 1
ATOM 599 N N A ASP A 1 74 ? 16.824 14.314 3.400 0.47 33.01 74 ASP A N 1
ATOM 600 N N B ASP A 1 74 ? 16.823 14.321 3.403 0.53 33.80 74 ASP A N 1
ATOM 601 C CA A ASP A 1 74 ? 16.210 12.983 3.343 0.47 39.94 74 ASP A CA 1
ATOM 602 C CA B ASP A 1 74 ? 16.172 13.018 3.368 0.53 39.64 74 ASP A CA 1
ATOM 603 C C A ASP A 1 74 ? 17.173 11.929 3.887 0.47 36.32 74 ASP A C 1
ATOM 604 C C B ASP A 1 74 ? 17.122 11.910 3.825 0.53 36.12 74 ASP A C 1
ATOM 605 O O A ASP A 1 74 ? 16.774 11.055 4.656 0.47 35.48 74 ASP A O 1
ATOM 606 O O B ASP A 1 74 ? 16.694 10.953 4.465 0.53 35.43 74 ASP A O 1
ATOM 615 N N A GLN A 1 75 ? 18.443 12.022 3.498 0.47 34.98 75 GLN A N 1
ATOM 616 N N B GLN A 1 75 ? 18.413 12.043 3.529 0.53 34.97 75 GLN A N 1
ATOM 617 C CA A GLN A 1 75 ? 19.438 11.062 3.960 0.47 34.33 75 GLN A CA 1
ATOM 618 C CA B GLN A 1 75 ? 19.360 11.034 3.987 0.53 34.29 75 GLN A CA 1
ATOM 619 C C A GLN A 1 75 ? 19.698 11.213 5.462 0.47 38.74 75 GLN A C 1
ATOM 620 C C B GLN A 1 75 ? 19.657 11.206 5.479 0.53 38.76 75 GLN A C 1
ATOM 621 O O A GLN A 1 75 ? 19.880 10.220 6.166 0.47 36.52 75 GLN A O 1
ATOM 622 O O B GLN A 1 75 ? 19.835 10.219 6.193 0.53 36.43 75 GLN A O 1
ATOM 633 N N . PHE A 1 76 ? 19.700 12.453 5.946 1.00 34.06 76 PHE A N 1
ATOM 634 C CA . PHE A 1 76 ? 19.862 12.742 7.375 1.00 34.30 76 PHE A CA 1
ATOM 635 C C . PHE A 1 76 ? 18.694 12.131 8.147 1.00 34.35 76 PHE A C 1
ATOM 636 O O . PHE A 1 76 ? 18.879 11.475 9.162 1.00 33.36 76 PHE A O 1
ATOM 644 N N . LYS A 1 77 ? 17.485 12.392 7.665 1.00 32.55 77 LYS A N 1
ATOM 645 C CA . LYS A 1 77 ? 16.278 11.786 8.235 1.00 37.10 77 LYS A CA 1
ATOM 646 C C . LYS A 1 77 ? 16.359 10.255 8.310 1.00 33.56 77 LYS A C 1
ATOM 647 O O . LYS A 1 77 ? 16.133 9.672 9.363 1.00 32.69 77 LYS A O 1
ATOM 653 N N . LYS A 1 78 ? 16.654 9.633 7.173 1.00 33.00 78 LYS A N 1
ATOM 654 C CA . LYS A 1 78 ? 16.820 8.180 7.053 1.00 41.97 78 LYS A CA 1
ATOM 655 C C . LYS A 1 78 ? 17.641 7.590 8.188 1.00 44.85 78 LYS A C 1
ATOM 656 O O . LYS A 1 78 ? 17.252 6.601 8.819 1.00 35.69 78 LYS A O 1
ATOM 662 N N . ILE A 1 79 ? 18.786 8.219 8.436 1.00 33.19 79 ILE A N 1
ATOM 663 C CA . ILE A 1 79 ? 19.728 7.733 9.420 1.00 30.95 79 ILE A CA 1
ATOM 664 C C . ILE A 1 79 ? 19.199 8.010 10.811 1.00 35.34 79 ILE A C 1
ATOM 665 O O . ILE A 1 79 ? 19.281 7.157 11.697 1.00 31.53 79 ILE A O 1
ATOM 670 N N . LEU A 1 80 ? 18.656 9.211 11.009 1.00 30.54 80 LEU A N 1
ATOM 671 C CA . LEU A 1 80 ? 18.267 9.625 12.352 1.00 34.95 80 LEU A CA 1
ATOM 672 C C . LEU A 1 80 ? 17.086 8.785 12.818 1.00 34.40 80 LEU A C 1
ATOM 673 O O . LEU A 1 80 ? 16.909 8.549 14.011 1.00 35.04 80 LEU A O 1
ATOM 678 N N . LYS A 1 81 ? 16.285 8.340 11.861 1.00 33.86 81 LYS A N 1
ATOM 679 C CA . LYS A 1 81 ? 15.124 7.495 12.160 1.00 39.60 81 LYS A CA 1
ATOM 680 C C . LYS A 1 81 ? 15.534 6.092 12.622 1.00 39.89 81 LYS A C 1
ATOM 681 O O . LYS A 1 81 ? 14.689 5.313 13.057 1.00 39.97 81 LYS A O 1
ATOM 687 N N . ARG A 1 82 ? 16.825 5.772 12.546 1.00 34.63 82 ARG A N 1
ATOM 688 C CA . ARG A 1 82 ? 17.314 4.518 13.122 1.00 37.19 82 ARG A CA 1
ATOM 689 C C . ARG A 1 82 ? 17.509 4.631 14.635 1.00 48.40 82 ARG A C 1
ATOM 690 O O . ARG A 1 82 ? 17.657 3.624 15.316 1.00 39.52 82 ARG A O 1
ATOM 698 N N . GLY A 1 83 ? 17.480 5.856 15.161 1.00 37.00 83 GLY A N 1
ATOM 699 C CA . GLY A 1 83 ? 17.682 6.075 16.584 1.00 34.15 83 GLY A CA 1
ATOM 700 C C . GLY A 1 83 ? 16.511 5.610 17.430 1.00 43.59 83 GLY A C 1
ATOM 701 O O . GLY A 1 83 ? 15.357 5.886 17.109 1.00 47.82 83 GLY A O 1
ATOM 702 N N . LYS A 1 84 ? 16.798 4.888 18.505 1.00 44.67 84 LYS A N 1
ATOM 703 C CA . LYS A 1 84 ? 15.741 4.464 19.410 1.00 46.34 84 LYS A CA 1
ATOM 704 C C . LYS A 1 84 ? 15.551 5.516 20.505 1.00 51.47 84 LYS A C 1
ATOM 705 O O . LYS A 1 84 ? 16.436 6.334 20.762 1.00 51.88 84 LYS A O 1
ATOM 711 N N . ALA A 1 85 ? 14.382 5.496 21.131 1.00 64.40 85 ALA A N 1
ATOM 712 C CA . ALA A 1 85 ? 14.040 6.439 22.189 1.00 53.78 85 ALA A CA 1
ATOM 713 C C . ALA A 1 85 ? 15.084 6.469 23.304 1.00 46.05 85 ALA A C 1
ATOM 714 O O . ALA A 1 85 ? 15.382 7.521 23.853 1.00 61.01 85 ALA A O 1
ATOM 716 N N . LYS A 1 86 ? 15.637 5.307 23.626 1.00 54.91 86 LYS A N 1
ATOM 717 C CA . LYS A 1 86 ? 16.624 5.185 24.692 1.00 63.32 86 LYS A CA 1
ATOM 718 C C . LYS A 1 86 ? 18.023 5.677 24.276 1.00 63.22 86 LYS A C 1
ATOM 719 O O . LYS A 1 86 ? 18.850 6.006 25.130 1.00 62.55 86 LYS A O 1
ATOM 725 N N . ASP A 1 87 ? 18.280 5.747 22.970 1.00 53.73 87 ASP A N 1
ATOM 726 C CA . ASP A 1 87 ? 19.623 6.061 22.468 1.00 52.45 87 ASP A CA 1
ATOM 727 C C . ASP A 1 87 ? 20.108 7.472 22.805 1.00 45.45 87 ASP A C 1
ATOM 728 O O . ASP A 1 87 ? 19.342 8.443 22.760 1.00 44.50 87 ASP A O 1
ATOM 733 N N . THR A 1 88 ? 21.391 7.571 23.134 1.00 50.65 88 THR A N 1
ATOM 734 C CA . THR A 1 88 ? 22.086 8.847 23.174 1.00 47.64 88 THR A CA 1
ATOM 735 C C . THR A 1 88 ? 22.605 9.156 21.768 1.00 44.09 88 THR A C 1
ATOM 736 O O . THR A 1 88 ? 23.275 8.306 21.146 1.00 38.49 88 THR A O 1
ATOM 740 N N . LEU A 1 89 ? 22.285 10.349 21.259 1.00 33.89 89 LEU A N 1
ATOM 741 C CA . LEU A 1 89 ? 22.752 10.775 19.928 1.00 45.51 89 LEU A CA 1
ATOM 742 C C . LEU A 1 89 ? 24.079 11.557 19.961 1.00 37.15 89 LEU A C 1
ATOM 743 O O . LEU A 1 89 ? 24.216 12.513 20.713 1.00 39.07 89 LEU A O 1
ATOM 748 N N . ILE A 1 90 ? 25.042 11.156 19.134 1.00 35.26 90 ILE A N 1
ATOM 749 C CA . ILE A 1 90 ? 26.276 11.927 19.015 1.00 42.10 90 ILE A CA 1
ATOM 750 C C . ILE A 1 90 ? 26.480 12.372 17.577 1.00 39.05 90 ILE A C 1
ATOM 751 O O . ILE A 1 90 ? 26.397 11.566 16.646 1.00 34.71 90 ILE A O 1
ATOM 756 N N . LEU A 1 91 ? 26.733 13.667 17.407 1.00 26.37 91 LEU A N 1
ATOM 757 C CA . LEU A 1 91 ? 27.071 14.213 16.108 1.00 30.37 91 LEU A CA 1
ATOM 758 C C . LEU A 1 91 ? 28.513 14.675 16.205 1.00 38.26 91 LEU A C 1
ATOM 759 O O . LEU A 1 91 ? 28.863 15.476 17.071 1.00 36.69 91 LEU A O 1
ATOM 764 N N . ARG A 1 92 ? 29.350 14.147 15.329 1.00 38.78 92 ARG A N 1
ATOM 765 C CA . ARG A 1 92 ? 30.777 14.376 15.444 1.00 44.42 92 ARG A CA 1
ATOM 766 C C . ARG A 1 92 ? 31.352 14.612 14.063 1.00 36.84 92 ARG A C 1
ATOM 767 O O . ARG A 1 92 ? 30.946 13.981 13.088 1.00 38.51 92 ARG A O 1
ATOM 775 N N . LYS A 1 93 ? 32.286 15.556 13.988 1.00 40.19 93 LYS A N 1
ATOM 776 C CA . LYS A 1 93 ? 32.881 15.964 12.728 1.00 38.06 93 LYS A CA 1
ATOM 777 C C . LYS A 1 93 ? 34.339 16.324 12.983 1.00 47.07 93 LYS A C 1
ATOM 778 O O . LYS A 1 93 ? 34.634 17.083 13.906 1.00 38.52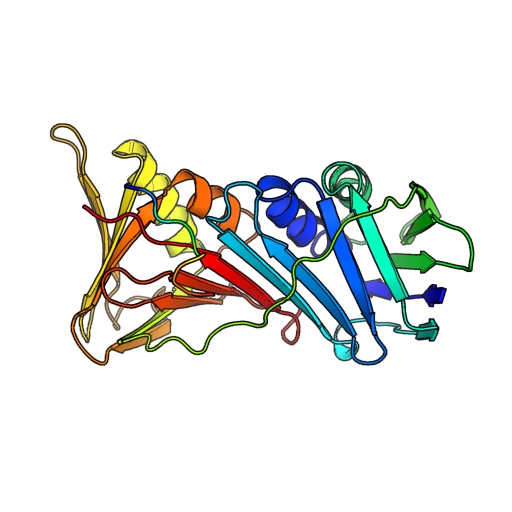 93 LYS A O 1
ATOM 784 N N . GLY A 1 94 ? 35.245 15.737 12.204 1.00 50.24 94 GLY A N 1
ATOM 785 C CA . GLY A 1 94 ? 36.636 16.157 12.203 1.00 48.69 94 GLY A CA 1
ATOM 786 C C . GLY A 1 94 ? 36.891 17.138 11.072 1.00 54.87 94 GLY A C 1
ATOM 787 O O . GLY A 1 94 ? 36.051 17.985 10.782 1.00 48.89 94 GLY A O 1
ATOM 788 N N . ASP A 1 95 ? 38.049 17.027 10.424 1.00 50.23 95 ASP A N 1
ATOM 789 C CA . ASP A 1 95 ? 38.374 17.891 9.290 1.00 62.44 95 ASP A CA 1
ATOM 790 C C . ASP A 1 95 ? 37.773 17.374 7.982 1.00 60.21 95 ASP A C 1
ATOM 791 O O . ASP A 1 95 ? 37.537 18.134 7.042 1.00 64.71 95 ASP A O 1
ATOM 796 N N . GLU A 1 96 ? 37.537 16.071 7.931 1.00 55.03 96 GLU A N 1
ATOM 797 C CA . GLU A 1 96 ? 36.962 15.422 6.762 1.00 50.91 96 GLU A CA 1
ATOM 798 C C . GLU A 1 96 ? 35.565 15.941 6.439 1.00 55.10 96 GLU A C 1
ATOM 799 O O . GLU A 1 96 ? 34.881 16.500 7.292 1.00 50.65 96 GLU A O 1
ATOM 805 N N . ASN A 1 97 ? 35.147 15.735 5.200 1.00 47.07 97 ASN A N 1
ATOM 806 C CA . ASN A 1 97 ? 33.858 16.208 4.746 1.00 53.73 97 ASN A CA 1
ATOM 807 C C . ASN A 1 97 ? 32.763 15.150 4.917 1.00 44.87 97 ASN A C 1
ATOM 808 O O . ASN A 1 97 ? 32.033 14.832 3.983 1.00 42.12 97 ASN A O 1
ATOM 813 N N . PHE A 1 98 ? 32.653 14.595 6.113 1.00 39.03 98 PHE A N 1
ATOM 814 C CA . PHE A 1 98 ? 31.469 13.815 6.419 1.00 40.08 98 PHE A CA 1
ATOM 815 C C . PHE A 1 98 ? 31.100 13.991 7.878 1.00 40.38 98 PHE A C 1
ATOM 816 O O . PHE A 1 98 ? 31.904 14.460 8.694 1.00 42.11 98 PHE A O 1
ATOM 824 N N . LEU A 1 99 ? 29.846 13.688 8.180 1.00 36.65 99 LEU A N 1
ATOM 825 C CA . LEU A 1 99 ? 29.329 13.824 9.524 1.00 34.33 99 LEU A CA 1
ATOM 826 C C . LEU A 1 99 ? 29.223 12.437 10.125 1.00 30.90 99 LEU A C 1
ATOM 827 O O . LEU A 1 99 ? 28.724 11.528 9.485 1.00 34.27 99 LEU A O 1
ATOM 832 N N . GLU A 1 100 ? 29.716 12.265 11.344 1.00 39.44 100 GLU A N 1
ATOM 833 C CA . GLU A 1 100 ? 29.539 10.998 12.044 1.00 39.01 100 GLU A CA 1
ATOM 834 C C . GLU A 1 100 ? 28.324 11.101 12.949 1.00 34.05 100 GLU A C 1
ATOM 835 O O . GLU A 1 100 ? 28.265 11.959 13.829 1.00 38.74 100 GLU A O 1
ATOM 841 N N . ILE A 1 101 ? 27.351 10.237 12.700 1.00 32.44 101 ILE A N 1
ATOM 842 C CA . ILE A 1 101 ? 26.146 10.161 13.514 1.00 38.25 101 ILE A CA 1
ATOM 843 C C . ILE A 1 101 ? 26.197 8.855 14.306 1.00 35.20 101 ILE A C 1
ATOM 844 O O . ILE A 1 101 ? 26.220 7.775 13.727 1.00 41.36 101 ILE A O 1
ATOM 849 N N . THR A 1 102 ? 26.221 8.955 15.630 1.00 37.36 102 THR A N 1
ATOM 850 C CA . THR A 1 102 ? 26.322 7.766 16.460 1.00 41.13 102 THR A CA 1
ATOM 851 C C . THR A 1 102 ? 25.151 7.666 17.440 1.00 45.26 102 THR A C 1
ATOM 852 O O . THR A 1 102 ? 24.721 8.651 18.039 1.00 37.28 102 THR A O 1
ATOM 856 N N . PHE A 1 103 ? 24.607 6.462 17.551 1.00 39.26 103 PHE A N 1
ATOM 857 C CA . PHE A 1 103 ? 23.592 6.160 18.547 1.00 43.79 103 PHE A CA 1
ATOM 858 C C . PHE A 1 103 ? 24.228 5.280 19.604 1.00 43.35 103 PHE A C 1
ATOM 859 O O . PHE A 1 103 ? 24.709 4.187 19.288 1.00 42.75 103 PHE A O 1
ATOM 867 N N . GLU A 1 104 ? 24.260 5.751 20.846 1.00 47.59 104 GLU A N 1
ATOM 868 C CA . GLU A 1 104 ? 24.761 4.921 21.935 1.00 45.79 104 GLU A CA 1
ATOM 869 C C . GLU A 1 104 ? 23.608 4.454 22.816 1.00 51.97 104 GLU A C 1
ATOM 870 O O . GLU A 1 104 ? 22.861 5.257 23.383 1.00 42.70 104 GLU A O 1
ATOM 876 N N . GLY A 1 105 ? 23.464 3.134 22.881 1.00 51.84 105 GLY A N 1
ATOM 877 C CA . GLY A 1 105 ? 22.441 2.472 23.668 1.00 49.65 105 GLY A CA 1
ATOM 878 C C . GLY A 1 105 ? 22.986 1.116 24.080 1.00 46.77 105 GLY A C 1
ATOM 879 O O . GLY A 1 105 ? 24.015 1.037 24.741 1.00 36.85 105 GLY A O 1
ATOM 880 N N . THR A 1 106 ? 22.316 0.043 23.681 1.00 47.48 106 THR A N 1
ATOM 881 C CA . THR A 1 106 ? 22.819 -1.293 23.990 1.00 46.02 106 THR A CA 1
ATOM 882 C C . THR A 1 106 ? 24.074 -1.598 23.173 1.00 38.04 106 THR A C 1
ATOM 883 O O . THR A 1 106 ? 24.914 -2.405 23.576 1.00 43.16 106 THR A O 1
ATOM 887 N N . ALA A 1 107 ? 24.181 -0.951 22.017 1.00 45.80 107 ALA A N 1
ATOM 888 C CA . ALA A 1 107 ? 25.363 -1.031 21.162 1.00 36.77 107 ALA A CA 1
ATOM 889 C C . ALA A 1 107 ? 25.766 0.373 20.683 1.00 41.53 107 ALA A C 1
ATOM 890 O O . ALA A 1 107 ? 25.005 1.331 20.848 1.00 41.09 107 ALA A O 1
ATOM 892 N N . LYS A 1 108 ? 26.957 0.490 20.096 1.00 38.03 108 LYS A N 1
ATOM 893 C CA . LYS A 1 108 ? 27.412 1.747 19.489 1.00 42.36 108 LYS A CA 1
ATOM 894 C C . LYS A 1 108 ? 27.241 1.619 17.980 1.00 38.31 108 LYS A C 1
ATOM 895 O O . LYS A 1 108 ? 27.844 0.756 17.347 1.00 39.51 108 LYS A O 1
ATOM 901 N N . ARG A 1 109 ? 26.392 2.464 17.413 1.00 37.24 109 ARG A N 1
ATOM 902 C CA . ARG A 1 109 ? 26.039 2.365 16.005 1.00 35.72 109 ARG A CA 1
ATOM 903 C C . ARG A 1 109 ? 26.408 3.651 15.280 1.00 40.16 109 ARG A C 1
ATOM 904 O O . ARG A 1 109 ? 25.767 4.676 15.469 1.00 36.27 109 ARG A O 1
ATOM 912 N N . THR A 1 110 ? 27.428 3.592 14.436 1.00 41.92 110 THR A N 1
ATOM 913 C CA . THR A 1 110 ? 27.939 4.803 13.813 1.00 41.06 110 THR A CA 1
ATOM 914 C C . THR A 1 110 ? 27.707 4.817 12.314 1.00 37.17 110 THR A C 1
ATOM 915 O O . THR A 1 110 ? 28.114 3.909 11.613 1.00 38.58 110 THR A O 1
ATOM 919 N N . PHE A 1 111 ? 27.031 5.858 11.843 1.00 35.78 111 PHE A N 1
ATOM 920 C CA . PHE A 1 111 ? 26.828 6.093 10.420 1.00 34.68 111 PHE A CA 1
ATOM 921 C C . PHE A 1 111 ? 27.735 7.223 9.943 1.00 38.68 111 PHE A C 1
ATOM 922 O O . PHE A 1 111 ? 27.997 8.169 10.680 1.00 38.08 111 PHE A O 1
ATOM 930 N N . ARG A 1 112 ? 28.203 7.129 8.708 1.00 42.95 112 ARG A N 1
ATOM 931 C CA . ARG A 1 112 ? 28.947 8.225 8.109 1.00 37.04 112 ARG A CA 1
ATOM 932 C C . ARG A 1 112 ? 28.149 8.814 6.948 1.00 35.89 112 ARG A C 1
ATOM 933 O O . ARG A 1 112 ? 27.784 8.108 6.003 1.00 42.13 112 ARG A O 1
ATOM 941 N N . LEU A 1 113 ? 27.847 10.105 7.053 1.00 35.65 113 LEU A N 1
ATOM 942 C CA . LEU A 1 113 ? 27.057 10.813 6.052 1.00 39.28 113 LEU A CA 1
ATOM 943 C C . LEU A 1 113 ? 27.919 11.817 5.283 1.00 40.08 113 LEU A C 1
ATOM 944 O O . LEU A 1 113 ? 28.454 12.749 5.873 1.00 34.80 113 LEU A O 1
ATOM 949 N N . PRO A 1 114 ? 28.065 11.623 3.964 1.00 41.51 114 PRO A N 1
ATOM 950 C CA . PRO A 1 114 ? 28.826 12.595 3.178 1.00 36.54 114 PRO A CA 1
ATOM 951 C C . PRO A 1 114 ? 28.173 13.972 3.256 1.00 41.76 114 PRO A C 1
ATOM 952 O O . PRO A 1 114 ? 26.938 14.083 3.257 1.00 36.77 114 PRO A O 1
ATOM 956 N N . LEU A 1 115 ? 28.989 15.014 3.338 1.00 35.88 115 LEU A N 1
ATOM 957 C CA . LEU A 1 115 ? 28.451 16.374 3.367 1.00 37.51 115 LEU A CA 1
ATOM 958 C C . LEU A 1 115 ? 28.467 16.952 1.961 1.00 41.47 115 LEU A C 1
ATOM 959 O O . LEU A 1 115 ? 29.260 16.529 1.128 1.00 43.48 115 LEU A O 1
ATOM 964 N N . ILE A 1 116 ? 27.569 17.901 1.704 1.00 43.88 116 ILE A N 1
ATOM 965 C CA . ILE A 1 116 ? 27.373 18.479 0.373 1.00 47.06 116 ILE A CA 1
ATOM 966 C C . ILE A 1 116 ? 27.396 19.998 0.423 1.00 40.39 116 ILE A C 1
ATOM 967 O O . ILE A 1 116 ? 27.328 20.587 1.497 1.00 40.48 116 ILE A O 1
ATOM 972 N N . ASP A 1 117 ? 27.471 20.625 -0.745 1.00 45.04 117 ASP A N 1
ATOM 973 C CA . ASP A 1 117 ? 27.492 22.081 -0.811 1.00 53.39 117 ASP A CA 1
ATOM 974 C C . ASP A 1 117 ? 26.089 22.654 -0.960 1.00 50.87 117 ASP A C 1
ATOM 975 O O . ASP A 1 117 ? 25.386 22.400 -1.939 1.00 52.74 117 ASP A O 1
ATOM 980 N N . VAL A 1 118 ? 25.693 23.426 0.040 1.00 43.13 118 VAL A N 1
ATOM 981 C CA . VAL A 1 118 ? 24.372 24.013 0.086 1.00 51.90 118 VAL A CA 1
ATOM 982 C C . VAL A 1 118 ? 24.549 25.513 0.157 1.00 49.96 118 VAL A C 1
ATOM 983 O O . VAL A 1 118 ? 25.245 26.013 1.039 1.00 61.12 118 VAL A O 1
ATOM 987 N N . GLU A 1 119 ? 23.948 26.246 -0.768 1.00 54.95 119 GLU A N 1
ATOM 988 C CA . GLU A 1 119 ? 24.132 27.686 -0.700 1.00 77.67 119 GLU A CA 1
ATOM 989 C C . GLU A 1 119 ? 23.108 28.296 0.238 1.00 68.49 119 GLU A C 1
ATOM 990 O O . GLU A 1 119 ? 21.899 28.140 0.061 1.00 72.08 119 GLU A O 1
ATOM 996 N N . GLU A 1 120 ? 23.623 28.960 1.264 1.00 69.25 120 GLU A N 1
ATOM 997 C CA . GLU A 1 120 ? 22.787 29.684 2.198 1.00 73.45 120 GLU A CA 1
ATOM 998 C C . GLU A 1 120 ? 22.296 30.969 1.542 1.00 75.77 120 GLU A C 1
ATOM 999 O O . GLU A 1 120 ? 23.097 31.771 1.064 1.00 83.39 120 GLU A O 1
ATOM 1005 N N . LEU A 1 121 ? 20.987 31.163 1.490 1.00 87.47 121 LEU A N 1
ATOM 1006 C CA . LEU A 1 121 ? 20.474 32.506 1.283 1.00 88.48 121 LEU A CA 1
ATOM 1007 C C . LEU A 1 121 ? 20.475 33.117 2.664 1.00 91.79 121 LEU A C 1
ATOM 1008 O O . LEU A 1 121 ? 20.235 32.411 3.645 1.00 97.89 121 LEU A O 1
ATOM 1013 N N . GLU A 1 122 ? 20.774 34.404 2.774 1.00 85.71 122 GLU A N 1
ATOM 1014 C CA . GLU A 1 122 ? 20.771 34.992 4.103 1.00 100.11 122 GLU A CA 1
ATOM 1015 C C . GLU A 1 122 ? 20.264 36.422 4.162 1.00 95.60 122 GLU A C 1
ATOM 1016 O O . GLU A 1 122 ? 20.893 37.354 3.661 1.00 97.11 122 GLU A O 1
ATOM 1022 N N . LEU A 1 123 ? 19.085 36.550 4.760 1.00 99.31 123 LEU A N 1
ATOM 1023 C CA . LEU A 1 123 ? 18.641 37.764 5.436 1.00 102.35 123 LEU A CA 1
ATOM 1024 C C . LEU A 1 123 ? 17.956 37.244 6.691 1.00 100.45 123 LEU A C 1
ATOM 1025 O O . LEU A 1 123 ? 17.424 36.125 6.692 1.00 89.44 123 LEU A O 1
ATOM 1030 N N A GLU A 1 124 ? 17.984 38.022 7.767 0.42 94.52 124 GLU A N 1
ATOM 1031 N N B GLU A 1 124 ? 17.978 38.039 7.756 0.58 94.58 124 GLU A N 1
ATOM 1032 C CA A GLU A 1 124 ? 17.373 37.565 9.005 0.42 90.54 124 GLU A CA 1
ATOM 1033 C CA B GLU A 1 124 ? 17.340 37.630 8.998 0.58 90.57 124 GLU A CA 1
ATOM 1034 C C A GLU A 1 124 ? 15.884 37.908 9.032 0.42 90.71 124 GLU A C 1
ATOM 1035 C C B GLU A 1 124 ? 15.830 37.801 8.937 0.58 90.76 124 GLU A C 1
ATOM 1036 O O A GLU A 1 124 ? 15.404 38.699 8.217 0.42 90.71 124 GLU A O 1
ATOM 1037 O O B GLU A 1 124 ? 15.282 38.376 7.991 0.58 90.61 124 GLU A O 1
ATOM 1048 N N . LEU A 1 125 ? 15.173 37.279 9.964 1.00 89.45 125 LEU A N 1
ATOM 1049 C CA . LEU A 1 125 ? 13.749 37.456 10.153 1.00 83.50 125 LEU A CA 1
ATOM 1050 C C . LEU A 1 125 ? 13.387 38.942 10.117 1.00 86.33 125 LEU A C 1
ATOM 1051 O O . LEU A 1 125 ? 13.984 39.756 10.834 1.00 88.42 125 LEU A O 1
ATOM 1056 N N . PRO A 1 126 ? 12.429 39.315 9.263 1.00 87.04 126 PRO A N 1
ATOM 1057 C CA . PRO A 1 126 ? 11.968 40.704 9.281 1.00 78.13 126 PRO A CA 1
ATOM 1058 C C . PRO A 1 126 ? 11.072 40.913 10.489 1.00 61.58 126 PRO A C 1
ATOM 1059 O O . PRO A 1 126 ? 10.386 39.980 10.910 1.00 72.61 126 PRO A O 1
ATOM 1063 N N . GLU A 1 127 ? 11.081 42.105 11.059 1.00 63.08 127 GLU A N 1
ATOM 1064 C CA . GLU A 1 127 ? 10.177 42.394 12.160 1.00 59.80 127 GLU A CA 1
ATOM 1065 C C . GLU A 1 127 ? 8.799 42.690 11.585 1.00 46.69 127 GLU A C 1
ATOM 1066 O O . GLU A 1 127 ? 8.590 43.744 11.001 1.00 49.46 127 GLU A O 1
ATOM 1072 N N . LEU A 1 128 ? 7.862 41.762 11.742 1.00 39.75 128 LEU A N 1
ATOM 1073 C CA . LEU A 1 128 ? 6.519 41.951 11.184 1.00 36.82 128 LEU A CA 1
ATOM 1074 C C . LEU A 1 128 ? 5.517 42.425 12.220 1.00 32.74 128 LEU A C 1
ATOM 1075 O O . LEU A 1 128 ? 5.537 41.966 13.359 1.00 43.07 128 LEU A O 1
ATOM 1080 N N . PRO A 1 129 ? 4.620 43.341 11.818 1.00 43.03 129 PRO A N 1
ATOM 1081 C CA . PRO A 1 129 ? 3.565 43.873 12.693 1.00 37.34 129 PRO A CA 1
ATOM 1082 C C . PRO A 1 129 ? 2.390 42.926 12.923 1.00 37.94 129 PRO A C 1
ATOM 1083 O O . PRO A 1 129 ? 1.247 43.294 12.620 1.00 35.71 129 PRO A O 1
ATOM 1087 N N . PHE A 1 130 ? 2.659 41.735 13.467 1.00 37.51 130 PHE A N 1
ATOM 1088 C CA . PHE A 1 130 ? 1.593 40.806 13.838 1.00 40.02 130 PHE A CA 1
ATOM 1089 C C . PHE A 1 130 ? 0.555 41.432 14.782 1.00 33.88 130 PHE A C 1
ATOM 1090 O O . PHE A 1 130 ? 0.913 42.047 15.788 1.00 36.73 130 PHE A O 1
ATOM 1098 N N . THR A 1 131 ? -0.727 41.235 14.483 1.00 37.44 131 THR A N 1
ATOM 1099 C CA . THR A 1 131 ? -1.808 41.763 15.322 1.00 38.97 131 THR A CA 1
ATOM 1100 C C . THR A 1 131 ? -2.516 40.678 16.126 1.00 42.72 131 THR A C 1
ATOM 1101 O O . THR A 1 131 ? -3.503 40.946 16.816 1.00 34.86 131 THR A O 1
ATOM 1105 N N . ALA A 1 132 ? -2.025 39.445 16.026 1.00 38.15 132 ALA A N 1
ATOM 1106 C CA . ALA A 1 132 ? -2.628 38.356 16.794 1.00 38.15 132 ALA A CA 1
ATOM 1107 C C . ALA A 1 132 ? -1.583 37.338 17.218 1.00 33.42 132 ALA A C 1
ATOM 1108 O O . ALA A 1 132 ? -0.705 36.943 16.445 1.00 36.41 132 ALA A O 1
ATOM 1110 N N . LYS A 1 133 ? -1.675 36.963 18.485 1.00 39.91 133 LYS A N 1
ATOM 1111 C CA . LYS A 1 133 ? -0.867 35.910 19.073 1.00 39.91 133 LYS A CA 1
ATOM 1112 C C . LYS A 1 133 ? -1.831 34.872 19.626 1.00 36.37 133 LYS A C 1
ATOM 1113 O O . LYS A 1 133 ? -2.755 35.205 20.355 1.00 32.72 133 LYS A O 1
ATOM 1119 N N . VAL A 1 134 ? -1.623 33.621 19.246 1.00 31.23 134 VAL A N 1
ATOM 1120 C CA . VAL A 1 134 ? -2.418 32.500 19.735 1.00 38.10 134 VAL A CA 1
ATOM 1121 C C . VAL A 1 134 ? -1.478 31.418 20.268 1.00 32.84 134 VAL A C 1
ATOM 1122 O O . VAL A 1 134 ? -0.565 30.990 19.572 1.00 35.14 134 VAL A O 1
ATOM 1126 N N . VAL A 1 135 ? -1.682 31.003 21.510 1.00 32.18 135 VAL A N 1
ATOM 1127 C CA . VAL A 1 135 ? -0.953 29.875 22.048 1.00 32.29 135 VAL A CA 1
ATOM 1128 C C . VAL A 1 135 ? -1.971 28.751 22.313 1.00 38.47 135 VAL A C 1
ATOM 1129 O O . VAL A 1 135 ? -2.957 28.945 23.046 1.00 34.19 135 VAL A O 1
ATOM 1133 N N . LEU A 1 136 ? -1.746 27.603 21.674 1.00 31.06 136 LEU A N 1
ATOM 1134 C CA . LEU A 1 136 ? -2.692 26.481 21.728 1.00 33.37 136 LEU A CA 1
ATOM 1135 C C . LEU A 1 136 ? -1.981 25.123 21.825 1.00 39.68 136 LEU A C 1
ATOM 1136 O O . LEU A 1 136 ? -0.794 25.006 21.495 1.00 30.09 136 LEU A O 1
ATOM 1141 N N . LEU A 1 137 ? -2.698 24.106 22.301 1.00 30.53 137 LEU A N 1
ATOM 1142 C CA . LEU A 1 137 ? -2.117 22.754 22.355 1.00 34.17 137 LEU A CA 1
ATOM 1143 C C . LEU A 1 137 ? -1.935 22.209 20.952 1.00 33.69 137 LEU A C 1
ATOM 1144 O O . LEU A 1 137 ? -2.840 22.323 20.132 1.00 32.88 137 LEU A O 1
ATOM 1149 N N . GLY A 1 138 ? -0.779 21.597 20.679 1.00 32.91 138 GLY A N 1
ATOM 1150 C CA . GLY A 1 138 ? -0.546 20.952 19.396 1.00 37.89 138 GLY A CA 1
ATOM 1151 C C . GLY A 1 138 ? -1.711 20.073 18.935 1.00 35.22 138 GLY A C 1
ATOM 1152 O O . GLY A 1 138 ? -2.047 20.036 17.749 1.00 32.81 138 GLY A O 1
ATOM 1153 N N . GLU A 1 139 ? -2.334 19.385 19.886 1.00 34.47 139 GLU A N 1
ATOM 1154 C CA . GLU A 1 139 ? -3.495 18.536 19.593 1.00 44.59 139 GLU A CA 1
ATOM 1155 C C . GLU A 1 139 ? -4.572 19.256 18.767 1.00 41.17 139 GLU A C 1
ATOM 1156 O O . GLU A 1 139 ? -5.013 18.754 17.719 1.00 37.72 139 GLU A O 1
ATOM 1162 N N . VAL A 1 140 ? -4.976 20.444 19.223 1.00 40.06 140 VAL A N 1
ATOM 1163 C CA . VAL A 1 140 ? -6.007 21.229 18.533 1.00 37.67 140 VAL A CA 1
ATOM 1164 C C . VAL A 1 140 ? -5.570 21.638 17.131 1.00 38.59 140 VAL A C 1
ATOM 1165 O O . VAL A 1 140 ? -6.337 21.527 16.174 1.00 34.79 140 VAL A O 1
ATOM 1169 N N . LEU A 1 141 ? -4.330 22.108 17.022 1.00 32.94 141 LEU A N 1
ATOM 1170 C CA . LEU A 1 141 ? -3.769 22.515 15.747 1.00 35.08 141 LEU A CA 1
ATOM 1171 C C . LEU A 1 141 ? -3.708 21.356 14.757 1.00 33.81 141 LEU A C 1
ATOM 1172 O O . LEU A 1 141 ? -4.134 21.480 13.611 1.00 35.07 141 LEU A O 1
ATOM 1177 N N . LYS A 1 142 ? -3.125 20.245 15.198 1.00 36.86 142 LYS A N 1
ATOM 1178 C CA . LYS A 1 142 ? -2.964 19.065 14.347 1.00 38.01 142 LYS A CA 1
ATOM 1179 C C . LYS A 1 142 ? -4.329 18.514 13.891 1.00 44.22 142 LYS A C 1
ATOM 1180 O O . LYS A 1 142 ? -4.546 18.268 12.699 1.00 36.75 142 LYS A O 1
ATOM 1186 N N . GLU A 1 143 ? -5.231 18.325 14.853 1.00 34.51 143 GLU A N 1
ATOM 1187 C CA . GLU A 1 143 ? -6.649 17.991 14.592 1.00 44.56 143 GLU A CA 1
ATOM 1188 C C . GLU A 1 143 ? -7.302 18.868 13.530 1.00 42.05 143 GLU A C 1
ATOM 1189 O O . GLU A 1 143 ? -7.827 18.388 12.518 1.00 36.62 143 GLU A O 1
ATOM 1195 N N . GLY A 1 144 ? -7.304 20.170 13.813 1.00 41.27 144 GLY A N 1
ATOM 1196 C CA . GLY A 1 144 ? -8.020 21.141 13.002 1.00 28.72 144 GLY A CA 1
ATOM 1197 C C . GLY A 1 144 ? -7.532 21.173 11.576 1.00 35.72 144 GLY A C 1
ATOM 1198 O O . GLY A 1 144 ? -8.318 21.367 10.649 1.00 34.70 144 GLY A O 1
ATOM 1199 N N . ILE A 1 145 ? -6.227 20.974 11.395 1.00 38.47 145 ILE A N 1
ATOM 1200 C CA . ILE A 1 145 ? -5.647 20.959 10.062 1.00 28.87 145 ILE A CA 1
ATOM 1201 C C . ILE A 1 145 ? -6.136 19.717 9.322 1.00 32.95 145 ILE A C 1
ATOM 1202 O O . ILE A 1 145 ? -6.508 19.780 8.151 1.00 40.06 145 ILE A O 1
ATOM 1207 N N . LYS A 1 146 ? -6.159 18.594 10.027 1.00 33.16 146 LYS A N 1
ATOM 1208 C CA . LYS A 1 146 ? -6.655 17.361 9.439 1.00 37.39 146 LYS A CA 1
ATOM 1209 C C . LYS A 1 146 ? -8.154 17.526 9.160 1.00 37.18 146 LYS A C 1
ATOM 1210 O O . LYS A 1 146 ? -8.639 17.144 8.102 1.00 36.59 146 LYS A O 1
ATOM 1216 N N . ASP A 1 147 ? -8.877 18.133 10.088 1.00 36.00 147 ASP A N 1
ATOM 1217 C CA . ASP A 1 147 ? -10.316 18.379 9.864 1.00 36.01 147 ASP A CA 1
ATOM 1218 C C . ASP A 1 147 ? -10.549 19.163 8.587 1.00 41.48 147 ASP A C 1
ATOM 1219 O O . ASP A 1 147 ? -11.389 18.792 7.763 1.00 33.14 147 ASP A O 1
ATOM 1224 N N . ALA A 1 148 ? -9.779 20.240 8.421 1.00 39.98 148 ALA A N 1
ATOM 1225 C CA . ALA A 1 148 ? -9.967 21.163 7.311 1.00 35.01 148 ALA A CA 1
ATOM 1226 C C . ALA A 1 148 ? -9.646 20.509 5.969 1.00 42.34 148 ALA A C 1
ATOM 1227 O O . ALA A 1 148 ? -10.275 20.830 4.954 1.00 36.86 148 ALA A O 1
ATOM 1229 N N . SER A 1 149 ? -8.672 19.597 5.962 1.00 34.76 149 SER A N 1
ATOM 1230 C CA . SER A 1 149 ? -8.260 18.955 4.718 1.00 42.79 149 SER A CA 1
ATOM 1231 C C . SER A 1 149 ? -9.364 18.050 4.145 1.00 44.49 149 SER A C 1
ATOM 1232 O O . SER A 1 149 ? -9.311 17.664 2.979 1.00 44.16 149 SER A O 1
ATOM 1235 N N . LEU A 1 150 ? -10.367 17.728 4.959 1.00 46.72 150 LEU A N 1
ATOM 1236 C CA . LEU A 1 150 ? -11.524 16.971 4.479 1.00 40.70 150 LEU A CA 1
ATOM 1237 C C . LEU A 1 150 ? -12.316 17.779 3.479 1.00 41.63 150 LEU A C 1
ATOM 1238 O O . LEU A 1 150 ? -13.055 17.232 2.672 1.00 48.42 150 LEU A O 1
ATOM 1243 N N . VAL A 1 151 ? -12.135 19.093 3.537 1.00 45.16 151 VAL A N 1
ATOM 1244 C CA . VAL A 1 151 ? -13.065 20.054 2.954 1.00 42.89 151 VAL A CA 1
ATOM 1245 C C . VAL A 1 151 ? -12.443 21.004 1.919 1.00 53.82 151 VAL A C 1
ATOM 1246 O O . VAL A 1 151 ? -13.134 21.515 1.030 1.00 45.39 151 VAL A O 1
ATOM 1250 N N . SER A 1 152 ? -11.134 21.227 2.025 1.00 42.50 152 SER A N 1
ATOM 1251 C CA . SER A 1 152 ? -10.487 22.265 1.243 1.00 42.99 152 SER A CA 1
ATOM 1252 C C . SER A 1 152 ? -8.979 22.041 1.183 1.00 36.42 152 SER A C 1
ATOM 1253 O O . SER A 1 152 ? -8.441 21.179 1.887 1.00 39.69 152 SER A O 1
ATOM 1256 N N . ASP A 1 153 ? -8.312 22.820 0.340 1.00 36.17 153 ASP A N 1
ATOM 1257 C CA . ASP A 1 153 ? -6.852 22.864 0.301 1.00 39.68 153 ASP A CA 1
ATOM 1258 C C . ASP A 1 153 ? -6.322 24.034 1.138 1.00 31.82 153 ASP A C 1
ATOM 1259 O O . ASP A 1 153 ? -5.114 24.193 1.313 1.00 35.04 153 ASP A O 1
ATOM 1264 N N . ALA A 1 154 ? -7.244 24.850 1.644 1.00 41.09 154 ALA A N 1
ATOM 1265 C CA . ALA A 1 154 ? -6.902 26.074 2.360 1.00 40.32 154 ALA A CA 1
ATOM 1266 C C . ALA A 1 154 ? -7.676 26.216 3.668 1.00 42.62 154 ALA A C 1
ATOM 1267 O O . ALA A 1 154 ? -8.803 25.718 3.806 1.00 39.74 154 ALA A O 1
ATOM 1269 N N . ILE A 1 155 ? -7.061 26.915 4.616 1.00 35.34 155 ILE A N 1
ATOM 1270 C CA . ILE A 1 155 ? -7.665 27.162 5.914 1.00 35.56 155 ILE A CA 1
ATOM 1271 C C . ILE A 1 155 ? -7.499 28.633 6.317 1.00 38.25 155 ILE A C 1
ATOM 1272 O O . ILE A 1 155 ? -6.421 29.227 6.188 1.00 36.88 155 ILE A O 1
ATOM 1277 N N . LYS A 1 156 ? -8.598 29.219 6.768 1.00 37.25 156 LYS A N 1
ATOM 1278 C CA . LYS A 1 156 ? -8.617 30.606 7.196 1.00 38.69 156 LYS A CA 1
ATOM 1279 C C . LYS A 1 156 ? -8.465 30.657 8.707 1.00 35.89 156 LYS A C 1
ATOM 1280 O O . LYS A 1 156 ? -9.156 29.934 9.419 1.00 32.22 156 LYS A O 1
ATOM 1286 N N . PHE A 1 157 ? -7.530 31.480 9.179 1.00 32.40 157 PHE A N 1
ATOM 1287 C CA . PHE A 1 157 ? -7.361 31.754 10.610 1.00 33.74 157 PHE A CA 1
ATOM 1288 C C . PHE A 1 157 ? -8.052 33.073 10.955 1.00 36.52 157 PHE A C 1
ATOM 1289 O O . PHE A 1 157 ? -7.783 34.090 10.320 1.00 37.69 157 PHE A O 1
ATOM 1297 N N . ILE A 1 158 ? -8.928 33.061 11.952 1.00 36.30 158 ILE A N 1
ATOM 1298 C CA . ILE A 1 158 ? -9.576 34.290 12.390 1.00 37.98 158 ILE A CA 1
ATOM 1299 C C . ILE A 1 158 ? -9.398 34.463 13.900 1.00 45.80 158 ILE A C 1
ATOM 1300 O O . ILE A 1 158 ? -9.784 33.604 14.703 1.00 37.75 158 ILE A O 1
ATOM 1305 N N . ALA A 1 159 ? -8.799 35.586 14.278 1.00 33.20 159 ALA A N 1
ATOM 1306 C CA . ALA A 1 159 ? -8.608 35.898 15.684 1.00 42.63 159 ALA A CA 1
ATOM 1307 C C . ALA A 1 159 ? -9.418 37.135 16.097 1.00 41.81 159 ALA A C 1
ATOM 1308 O O . ALA A 1 159 ? -9.245 38.216 15.537 1.00 44.69 159 ALA A O 1
ATOM 1310 N N . LYS A 1 160 ? -10.313 36.948 17.064 1.00 53.30 160 LYS A N 1
ATOM 1311 C CA . LYS A 1 160 ? -11.009 38.046 17.731 1.00 47.62 160 LYS A CA 1
ATOM 1312 C C . LYS A 1 160 ? -10.611 37.993 19.212 1.00 58.88 160 LYS A C 1
ATOM 1313 O O . LYS A 1 160 ? -9.950 37.041 19.623 1.00 51.35 160 LYS A O 1
ATOM 1319 N N . GLU A 1 161 ? -10.996 38.984 20.017 1.00 50.94 161 GLU A N 1
ATOM 1320 C CA . GLU A 1 161 ? -10.391 39.124 21.350 1.00 56.91 161 GLU A CA 1
ATOM 1321 C C . GLU A 1 161 ? -10.684 37.965 22.329 1.00 59.20 161 GLU A C 1
ATOM 1322 O O . GLU A 1 161 ? -9.874 37.693 23.225 1.00 64.60 161 GLU A O 1
ATOM 1328 N N . ASN A 1 162 ? -11.807 37.269 22.159 1.00 49.41 162 ASN A N 1
ATOM 1329 C CA . ASN A 1 162 ? -12.075 36.087 22.984 1.00 62.20 162 ASN A CA 1
ATOM 1330 C C . ASN A 1 162 ? -12.382 34.814 22.172 1.00 52.26 162 ASN A C 1
ATOM 1331 O O . ASN A 1 162 ? -13.007 33.879 22.673 1.00 54.42 162 ASN A O 1
ATOM 1336 N N . GLU A 1 163 ? -11.943 34.761 20.920 1.00 52.31 163 GLU A N 1
ATOM 1337 C CA . GLU A 1 163 ? -12.079 33.517 20.168 1.00 48.99 163 GLU A CA 1
ATOM 1338 C C . GLU A 1 163 ? -11.081 33.412 19.022 1.00 45.03 163 GLU A C 1
ATOM 1339 O O . GLU A 1 163 ? -10.743 34.391 18.351 1.00 40.53 163 GLU A O 1
ATOM 1345 N N . PHE A 1 164 ? -10.589 32.195 18.838 1.00 46.79 164 PHE A N 1
ATOM 1346 C CA . PHE A 1 164 ? -9.741 31.870 17.715 1.00 39.11 164 PHE A CA 1
ATOM 1347 C C . PHE A 1 164 ? -10.455 30.806 16.900 1.00 39.01 164 PHE A C 1
ATOM 1348 O O . PHE A 1 164 ? -10.844 29.769 17.428 1.00 35.38 164 PHE A O 1
ATOM 1356 N N . THR A 1 165 ? -10.642 31.069 15.616 1.00 37.20 165 THR A N 1
ATOM 1357 C CA . THR A 1 165 ? -11.297 30.099 14.760 1.00 41.10 165 THR A CA 1
ATOM 1358 C C . THR A 1 165 ? -10.470 29.762 13.534 1.00 39.32 165 THR A C 1
ATOM 1359 O O . THR A 1 165 ? -9.880 30.637 12.895 1.00 36.09 165 THR A O 1
ATOM 1363 N N . MET A 1 166 ? -10.417 28.476 13.220 1.00 39.34 166 MET A N 1
ATOM 1364 C CA . MET A 1 166 ? -9.896 28.038 11.941 1.00 36.84 166 MET A CA 1
ATOM 1365 C C . MET A 1 166 ? -11.073 27.545 11.159 1.00 36.49 166 MET A C 1
ATOM 1366 O O . MET A 1 166 ? -11.882 26.775 11.676 1.00 39.44 166 MET A O 1
ATOM 1371 N N . LYS A 1 167 ? -11.214 27.998 9.928 1.00 33.57 167 LYS A N 1
ATOM 1372 C CA . LYS A 1 167 ? -12.287 27.420 9.156 1.00 40.02 167 LYS A CA 1
ATOM 1373 C C . LYS A 1 167 ? -11.897 27.158 7.710 1.00 36.92 167 LYS A C 1
ATOM 1374 O O . LYS A 1 167 ? -11.044 27.824 7.113 1.00 36.25 167 LYS A O 1
ATOM 1380 N N . ALA A 1 168 ? -12.541 26.124 7.187 1.00 40.31 168 ALA A N 1
ATOM 1381 C CA . ALA A 1 168 ? -12.331 25.630 5.846 1.00 44.01 168 ALA A CA 1
ATOM 1382 C C . ALA A 1 168 ? -13.700 25.455 5.204 1.00 44.67 168 ALA A C 1
ATOM 1383 O O . ALA A 1 168 ? -14.644 25.050 5.867 1.00 42.80 168 ALA A O 1
ATOM 1385 N N . GLU A 1 169 ? -13.802 25.795 3.926 1.00 47.89 169 GLU A N 1
ATOM 1386 C CA . GLU A 1 169 ? -15.017 25.574 3.165 1.00 53.24 169 GLU A CA 1
ATOM 1387 C C . GLU A 1 169 ? -14.684 24.935 1.836 1.00 53.19 169 GLU A C 1
ATOM 1388 O O . GLU A 1 169 ? -13.665 25.238 1.221 1.00 59.10 169 GLU A O 1
ATOM 1394 N N . GLY A 1 170 ? -15.564 24.050 1.401 1.00 56.58 170 GLY A N 1
ATOM 1395 C CA . GLY A 1 170 ? -15.535 23.516 0.061 1.00 55.95 170 GLY A CA 1
ATOM 1396 C C . GLY A 1 170 ? -16.943 23.615 -0.490 1.00 78.32 170 GLY A C 1
ATOM 1397 O O . GLY A 1 170 ? -17.629 24.632 -0.335 1.00 72.67 170 GLY A O 1
ATOM 1398 N N . GLU A 1 171 ? -17.379 22.516 -1.090 1.00 92.24 171 GLU A N 1
ATOM 1399 C CA . GLU A 1 171 ? -18.397 22.306 -2.008 1.00 93.62 171 GLU A CA 1
ATOM 1400 C C . GLU A 1 171 ? -19.597 21.887 -1.166 1.00 94.29 171 GLU A C 1
ATOM 1401 O O . GLU A 1 171 ? -19.964 20.713 -1.131 1.00 93.53 171 GLU A O 1
ATOM 1407 N N . THR A 1 172 ? -20.204 22.855 -0.487 1.00 95.93 172 THR A N 1
ATOM 1408 C CA . THR A 1 172 ? -21.364 22.589 0.355 1.00 89.08 172 THR A CA 1
ATOM 1409 C C . THR A 1 172 ? -20.308 22.425 1.611 1.00 82.06 172 THR A C 1
ATOM 1410 O O . THR A 1 172 ? -20.389 23.397 2.376 1.00 89.13 172 THR A O 1
ATOM 1414 N N . ASN A 1 173 ? -19.659 21.307 1.926 1.00 74.07 173 ASN A N 1
ATOM 1415 C CA . ASN A 1 173 ? -19.038 21.047 3.227 1.00 70.03 173 ASN A CA 1
ATOM 1416 C C . ASN A 1 173 ? -18.241 22.218 3.840 1.00 63.52 173 ASN A C 1
ATOM 1417 O O . ASN A 1 173 ? -17.578 22.972 3.129 1.00 58.08 173 ASN A O 1
ATOM 1422 N N . GLU A 1 174 ? -18.339 22.373 5.161 1.00 55.98 174 GLU A N 1
ATOM 1423 C CA . GLU A 1 174 ? -17.495 23.312 5.906 1.00 46.28 174 GLU A CA 1
ATOM 1424 C C . GLU A 1 174 ? -17.057 22.715 7.234 1.00 41.57 174 GLU A C 1
ATOM 1425 O O . GLU A 1 174 ? -17.719 21.831 7.782 1.00 40.16 174 GLU A O 1
ATOM 1431 N N . VAL A 1 175 ? -15.944 23.208 7.759 1.00 38.24 175 VAL A N 1
ATOM 1432 C CA . VAL A 1 175 ? -15.627 22.951 9.151 1.00 39.75 175 VAL A CA 1
ATOM 1433 C C . VAL A 1 175 ? -15.085 24.218 9.809 1.00 35.91 175 VAL A C 1
ATOM 1434 O O . VAL A 1 175 ? -14.471 25.070 9.169 1.00 38.65 175 VAL A O 1
ATOM 1438 N N . GLU A 1 176 ? -15.397 24.351 11.088 1.00 35.04 176 GLU A N 1
ATOM 1439 C CA . GLU A 1 176 ? -14.880 25.412 11.913 1.00 40.35 176 GLU A CA 1
ATOM 1440 C C . GLU A 1 176 ? -14.356 24.759 13.168 1.00 39.08 176 GLU A C 1
ATOM 1441 O O . GLU A 1 176 ? -15.016 23.896 13.749 1.00 36.94 176 GLU A O 1
ATOM 1447 N N . ILE A 1 177 ? -13.164 25.168 13.572 1.00 34.72 177 ILE A N 1
ATOM 1448 C CA . ILE A 1 177 ? -12.588 24.744 14.834 1.00 38.42 177 ILE A CA 1
ATOM 1449 C C . ILE A 1 177 ? -12.476 26.000 15.687 1.00 46.76 177 ILE A C 1
ATOM 1450 O O . ILE A 1 177 ? -11.752 26.930 15.332 1.00 42.92 177 ILE A O 1
ATOM 1455 N N . ARG A 1 178 ? -13.216 26.045 16.789 1.00 46.17 178 ARG A N 1
ATOM 1456 C CA . ARG A 1 178 ? -13.260 27.258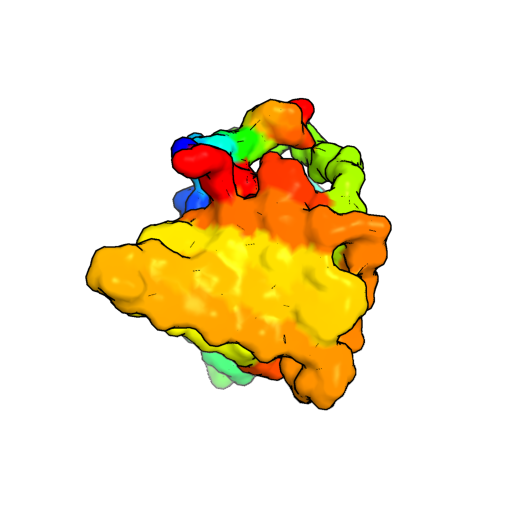 17.608 1.00 42.10 178 ARG A CA 1
ATOM 1457 C C . ARG A 1 178 ? -12.654 27.051 19.002 1.00 50.30 178 ARG A C 1
ATOM 1458 O O . ARG A 1 178 ? -12.904 26.046 19.672 1.00 46.68 178 ARG A O 1
ATOM 1466 N N . LEU A 1 179 ? -11.825 28.002 19.416 1.00 42.26 179 LEU A N 1
ATOM 1467 C CA . LEU A 1 179 ? -11.342 28.045 20.782 1.00 39.06 179 LEU A CA 1
ATOM 1468 C C . LEU A 1 179 ? -11.772 29.362 21.435 1.00 40.74 179 LEU A C 1
ATOM 1469 O O . LEU A 1 179 ? -11.791 30.412 20.789 1.00 38.44 179 LEU A O 1
ATOM 1474 N N . THR A 1 180 ? -12.140 29.298 22.709 1.00 40.52 180 THR A N 1
ATOM 1475 C CA . THR A 1 180 ? -12.389 30.502 23.494 1.00 46.57 180 THR A CA 1
ATOM 1476 C C . THR A 1 180 ? -11.520 30.399 24.730 1.00 44.00 180 THR A C 1
ATOM 1477 O O . THR A 1 180 ? -10.955 29.341 24.991 1.00 35.97 180 THR A O 1
ATOM 1481 N N . LEU A 1 181 ? -11.425 31.474 25.509 1.00 43.44 181 LEU A N 1
ATOM 1482 C CA . LEU A 1 181 ? -10.452 31.501 26.597 1.00 49.69 181 LEU A CA 1
ATOM 1483 C C . LEU A 1 181 ? -10.846 30.548 27.712 1.00 57.09 181 LEU A C 1
ATOM 1484 O O . LEU A 1 181 ? -10.045 30.252 28.598 1.00 60.46 181 LEU A O 1
ATOM 1489 N N . GLU A 1 182 ? -12.076 30.049 27.639 1.00 44.71 182 GLU A N 1
ATOM 1490 C CA . GLU A 1 182 ? -12.547 29.025 28.558 1.00 46.96 182 GLU A CA 1
ATOM 1491 C C . GLU A 1 182 ? -12.003 27.626 28.225 1.00 58.09 182 GLU A C 1
ATOM 1492 O O . GLU A 1 182 ? -11.983 26.756 29.092 1.00 50.68 182 GLU A O 1
ATOM 1498 N N . ASP A 1 183 ? -11.565 27.419 26.982 1.00 48.82 183 ASP A N 1
ATOM 1499 C CA . ASP A 1 183 ? -11.176 26.094 26.507 1.00 47.32 183 ASP A CA 1
ATOM 1500 C C . ASP A 1 183 ? -9.784 25.683 26.965 1.00 54.32 183 ASP A C 1
ATOM 1501 O O . ASP A 1 183 ? -8.880 26.516 27.068 1.00 58.79 183 ASP A O 1
ATOM 1506 N N . GLU A 1 184 ? -9.631 24.383 27.217 1.00 60.28 184 GLU A N 1
ATOM 1507 C CA . GLU A 1 184 ? -8.373 23.778 27.648 1.00 61.43 184 GLU A CA 1
ATOM 1508 C C . GLU A 1 184 ? -7.237 24.128 26.704 1.00 41.86 184 GLU A C 1
ATOM 1509 O O . GLU A 1 184 ? -6.183 24.603 27.112 1.00 48.22 184 GLU A O 1
ATOM 1515 N N . GLY A 1 185 ? -7.482 23.872 25.427 1.00 53.21 185 GLY A N 1
ATOM 1516 C CA . GLY A 1 185 ? -6.451 23.931 24.419 1.00 57.72 185 GLY A CA 1
ATOM 1517 C C . GLY A 1 185 ? -6.033 25.327 24.014 1.00 43.40 185 GLY A C 1
ATOM 1518 O O . GLY A 1 185 ? -5.128 25.461 23.220 1.00 44.01 185 GLY A O 1
ATOM 1519 N N . LEU A 1 186 ? -6.712 26.351 24.520 1.00 40.61 186 LEU A N 1
ATOM 1520 C CA . LEU A 1 186 ? -6.317 27.729 24.248 1.00 37.59 186 LEU A CA 1
ATOM 1521 C C . LEU A 1 186 ? -5.593 28.279 25.469 1.00 42.14 186 LEU A C 1
ATOM 1522 O O . LEU A 1 186 ? -6.214 28.581 26.486 1.00 43.94 186 LEU A O 1
ATOM 1527 N N . LEU A 1 187 ? -4.273 28.399 25.367 1.00 36.04 187 LEU A N 1
ATOM 1528 C CA . LEU A 1 187 ? -3.468 28.827 26.498 1.00 37.41 187 LEU A CA 1
ATOM 1529 C C . LEU A 1 187 ? -3.339 30.358 26.565 1.00 39.02 187 LEU A C 1
ATOM 1530 O O . LEU A 1 187 ? -3.243 30.923 27.646 1.00 36.60 187 LEU A O 1
ATOM 1535 N N . ASP A 1 188 ? -3.351 31.023 25.415 1.00 36.96 188 ASP A N 1
ATOM 1536 C CA . ASP A 1 188 ? -3.250 32.486 25.389 1.00 31.70 188 ASP A CA 1
ATOM 1537 C C . ASP A 1 188 ? -3.813 32.990 24.090 1.00 37.58 188 ASP A C 1
ATOM 1538 O O . ASP A 1 188 ? -3.699 32.328 23.053 1.00 34.34 188 ASP A O 1
ATOM 1543 N N . LEU A 1 189 ? -4.446 34.153 24.159 1.00 36.42 189 LEU A N 1
ATOM 1544 C CA . LEU A 1 189 ? -4.951 34.826 22.978 1.00 42.18 189 LEU A CA 1
ATOM 1545 C C . LEU A 1 189 ? -4.822 36.336 23.170 1.00 42.80 189 LEU A C 1
ATOM 1546 O O . LEU A 1 189 ? -5.529 36.930 23.982 1.00 42.82 189 LEU A O 1
ATOM 1551 N N . GLU A 1 190 ? -3.895 36.942 22.442 1.00 42.23 190 GLU A N 1
ATOM 1552 C CA . GLU A 1 190 ? -3.704 38.386 22.499 1.00 44.78 190 GLU A CA 1
ATOM 1553 C C . GLU A 1 190 ? -3.954 38.971 21.120 1.00 46.65 190 GLU A C 1
ATOM 1554 O O . GLU A 1 190 ? -3.307 38.598 20.144 1.00 40.32 190 GLU A O 1
ATOM 1560 N N . VAL A 1 191 ? -4.943 39.857 21.048 1.00 34.40 191 VAL A N 1
ATOM 1561 C CA . VAL A 1 191 ? -5.415 40.390 19.785 1.00 43.59 191 VAL A CA 1
ATOM 1562 C C . VAL A 1 191 ? -5.436 41.922 19.846 1.00 56.09 191 VAL A C 1
ATOM 1563 O O . VAL A 1 191 ? -6.052 42.499 20.741 1.00 47.44 191 VAL A O 1
ATOM 1567 N N . GLU A 1 192 ? -4.734 42.558 18.908 1.00 46.94 192 GLU A N 1
ATOM 1568 C CA . GLU A 1 192 ? -4.689 44.014 18.777 1.00 43.56 192 GLU A CA 1
ATOM 1569 C C . GLU A 1 192 ? -5.909 44.539 18.047 1.00 53.23 192 GLU A C 1
ATOM 1570 O O . GLU A 1 192 ? -6.462 45.581 18.387 1.00 57.24 192 GLU A O 1
ATOM 1576 N N . GLU A 1 193 ? -6.284 43.812 17.005 1.00 48.83 193 GLU A N 1
ATOM 1577 C CA . GLU A 1 193 ? -7.434 44.117 16.170 1.00 50.56 193 GLU A CA 1
ATOM 1578 C C . GLU A 1 193 ? -7.862 42.795 15.540 1.00 60.78 193 GLU A C 1
ATOM 1579 O O . GLU A 1 193 ? -7.026 41.900 15.381 1.00 44.68 193 GLU A O 1
ATOM 1585 N N . GLU A 1 194 ? -9.144 42.665 15.199 1.00 46.25 194 GLU A N 1
ATOM 1586 C CA . GLU A 1 194 ? -9.635 41.452 14.556 1.00 48.69 194 GLU A CA 1
ATOM 1587 C C . GLU A 1 194 ? -8.723 41.101 13.384 1.00 52.62 194 GLU A C 1
ATOM 1588 O O . GLU A 1 194 ? -8.396 41.953 12.564 1.00 47.18 194 GLU A O 1
ATOM 1594 N N . THR A 1 195 ? -8.281 39.848 13.337 1.00 46.24 195 THR A N 1
ATOM 1595 C CA . THR A 1 195 ? -7.236 39.449 12.405 1.00 39.62 195 THR A CA 1
ATOM 1596 C C . THR A 1 195 ? -7.631 38.222 11.588 1.00 42.09 195 THR A C 1
ATOM 1597 O O . THR A 1 195 ? -8.065 37.218 12.147 1.00 35.96 195 THR A O 1
ATOM 1601 N N . LYS A 1 196 ? -7.478 38.325 10.267 1.00 43.40 196 LYS A N 1
ATOM 1602 C CA . LYS A 1 196 ? -7.842 37.255 9.343 1.00 37.41 196 LYS A CA 1
ATOM 1603 C C . LYS A 1 196 ? -6.759 37.018 8.295 1.00 43.27 196 LYS A C 1
ATOM 1604 O O . LYS A 1 196 ? -6.257 37.961 7.673 1.00 40.66 196 LYS A O 1
ATOM 1610 N N . SER A 1 197 ? -6.396 35.754 8.100 1.00 37.67 197 SER A N 1
ATOM 1611 C CA . SER A 1 197 ? -5.505 35.395 7.009 1.00 32.78 197 SER A CA 1
ATOM 1612 C C . SER A 1 197 ? -5.740 33.932 6.642 1.00 30.31 197 SER A C 1
ATOM 1613 O O . SER A 1 197 ? -6.320 33.191 7.415 1.00 43.79 197 SER A O 1
ATOM 1616 N N . ALA A 1 198 ? -5.305 33.529 5.457 1.00 36.39 198 ALA A N 1
ATOM 1617 C CA . ALA A 1 198 ? -5.497 32.150 5.012 1.00 41.14 198 ALA A CA 1
ATOM 1618 C C . ALA A 1 198 ? -4.164 31.494 4.650 1.00 32.32 198 ALA A C 1
ATOM 1619 O O . ALA A 1 198 ? -3.205 32.177 4.260 1.00 35.30 198 ALA A O 1
ATOM 1621 N N . TYR A 1 199 ? -4.121 30.170 4.782 1.00 35.66 199 TYR A N 1
ATOM 1622 C CA . TYR A 1 199 ? -2.904 29.390 4.585 1.00 30.60 199 TYR A CA 1
ATOM 1623 C C . TYR A 1 199 ? -3.171 28.022 3.939 1.00 34.43 199 TYR A C 1
ATOM 1624 O O . TYR A 1 199 ? -4.260 27.458 4.065 1.00 33.95 199 TYR A O 1
ATOM 1633 N N . GLY A 1 200 ? -2.156 27.498 3.260 1.00 36.31 200 GLY A N 1
ATOM 1634 C CA . GLY A 1 200 ? -2.259 26.222 2.588 1.00 40.55 200 GLY A CA 1
ATOM 1635 C C . GLY A 1 200 ? -2.182 25.050 3.553 1.00 38.60 200 GLY A C 1
ATOM 1636 O O . GLY A 1 200 ? -1.289 24.976 4.400 1.00 33.47 200 GLY A O 1
ATOM 1637 N N . ILE A 1 201 ? -3.126 24.126 3.417 1.00 35.13 201 ILE A N 1
ATOM 1638 C CA . ILE A 1 201 ? -3.184 22.969 4.293 1.00 28.92 201 ILE A CA 1
ATOM 1639 C C . ILE A 1 201 ? -2.005 22.014 4.090 1.00 32.56 201 ILE A C 1
ATOM 1640 O O . ILE A 1 201 ? -1.493 21.455 5.053 1.00 37.62 201 ILE A O 1
ATOM 1645 N N . ARG A 1 202 ? -1.546 21.859 2.855 1.00 34.17 202 ARG A N 1
ATOM 1646 C CA . ARG A 1 202 ? -0.395 21.002 2.591 1.00 39.16 202 ARG A CA 1
ATOM 1647 C C . ARG A 1 202 ? 0.827 21.439 3.396 1.00 42.57 202 ARG A C 1
ATOM 1648 O O . ARG A 1 202 ? 1.503 20.607 4.011 1.00 37.41 202 ARG A O 1
ATOM 1656 N N . TYR A 1 203 ? 1.106 22.743 3.407 1.00 35.87 203 TYR A N 1
ATOM 1657 C CA . TYR A 1 203 ? 2.249 23.256 4.159 1.00 35.47 203 TYR A CA 1
ATOM 1658 C C . TYR A 1 203 ? 2.027 23.043 5.630 1.00 32.21 203 TYR A C 1
ATOM 1659 O O . TYR A 1 203 ? 2.890 22.514 6.312 1.00 36.39 203 TYR A O 1
ATOM 1668 N N . LEU A 1 204 ? 0.853 23.455 6.106 1.00 32.07 204 LEU A N 1
ATOM 1669 C CA . LEU A 1 204 ? 0.530 23.351 7.520 1.00 29.76 204 LEU A CA 1
ATOM 1670 C C . 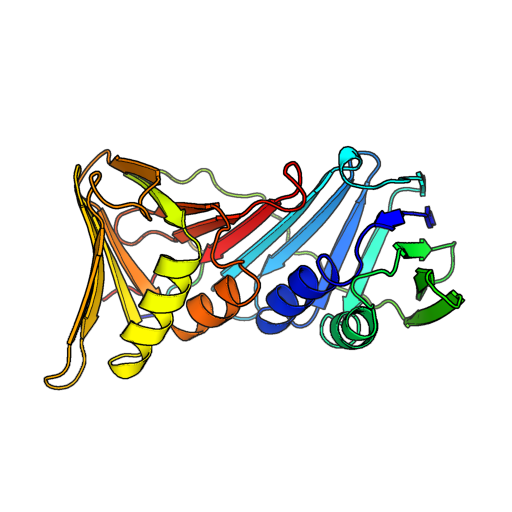LEU A 1 204 ? 0.686 21.905 8.018 1.00 32.46 204 LEU A C 1
ATOM 1671 O O . LEU A 1 204 ? 1.258 21.651 9.092 1.00 33.70 204 LEU A O 1
ATOM 1676 N N . SER A 1 205 ? 0.183 20.967 7.227 1.00 33.59 205 SER A N 1
ATOM 1677 C CA . SER A 1 205 ? 0.254 19.557 7.594 1.00 35.34 205 SER A CA 1
ATOM 1678 C C . SER A 1 205 ? 1.707 19.130 7.818 1.00 32.30 205 SER A C 1
ATOM 1679 O O . SER A 1 205 ? 2.037 18.523 8.848 1.00 34.48 205 SER A O 1
ATOM 1682 N N . ASP A 1 206 ? 2.582 19.464 6.872 1.00 30.81 206 ASP A N 1
ATOM 1683 C CA . ASP A 1 206 ? 3.998 19.117 7.013 1.00 38.02 206 ASP A CA 1
ATOM 1684 C C . ASP A 1 206 ? 4.593 19.789 8.243 1.00 40.62 206 ASP A C 1
ATOM 1685 O O . ASP A 1 206 ? 5.339 19.165 8.997 1.00 33.76 206 ASP A O 1
ATOM 1690 N N . MET A 1 207 ? 4.208 21.047 8.472 1.00 37.82 207 MET A N 1
ATOM 1691 C CA . MET A 1 207 ? 4.770 21.818 9.570 1.00 37.06 207 MET A CA 1
ATOM 1692 C C . MET A 1 207 ? 4.488 21.211 10.946 1.00 31.56 207 MET A C 1
ATOM 1693 O O . MET A 1 207 ? 5.347 21.248 11.828 1.00 33.20 207 MET A O 1
ATOM 1698 N N . VAL A 1 208 ? 3.290 20.664 11.133 1.00 32.31 208 VAL A N 1
ATOM 1699 C CA . VAL A 1 208 ? 2.854 20.261 12.467 1.00 29.06 208 VAL A CA 1
ATOM 1700 C C . VAL A 1 208 ? 3.009 18.762 12.692 1.00 37.19 208 VAL A C 1
ATOM 1701 O O . VAL A 1 208 ? 2.696 18.257 13.770 1.00 37.75 208 VAL A O 1
ATOM 1705 N N . LYS A 1 209 ? 3.488 18.052 11.676 1.00 39.82 209 LYS A N 1
ATOM 1706 C CA . LYS A 1 209 ? 3.639 16.592 11.777 1.00 45.72 209 LYS A CA 1
ATOM 1707 C C . LYS A 1 209 ? 4.472 16.173 13.005 1.00 47.78 209 LYS A C 1
ATOM 1708 O O . LYS A 1 209 ? 4.093 15.262 13.733 1.00 40.42 209 LYS A O 1
ATOM 1714 N N . GLY A 1 210 ? 5.579 16.871 13.259 1.00 41.70 210 GLY A N 1
ATOM 1715 C CA . GLY A 1 210 ? 6.437 16.543 14.390 1.00 38.98 210 GLY A CA 1
ATOM 1716 C C . GLY A 1 210 ? 6.064 17.189 15.715 1.00 46.85 210 GLY A C 1
ATOM 1717 O O . GLY A 1 210 ? 6.780 17.053 16.709 1.00 45.73 210 GLY A O 1
ATOM 1718 N N . ILE A 1 211 ? 4.937 17.891 15.749 1.00 37.52 211 ILE A N 1
ATOM 1719 C CA . ILE A 1 211 ? 4.510 18.528 16.986 1.00 35.36 211 ILE A CA 1
ATOM 1720 C C . ILE A 1 211 ? 3.767 17.528 17.879 1.00 35.25 211 ILE A C 1
ATOM 1721 O O . ILE A 1 211 ? 2.966 16.734 17.389 1.00 38.43 211 ILE A O 1
ATOM 1726 N N . GLY A 1 212 ? 4.065 17.547 19.182 1.00 40.86 212 GLY A N 1
ATOM 1727 C CA . GLY A 1 212 ? 3.375 16.698 20.137 1.00 39.94 212 GLY A CA 1
ATOM 1728 C C . GLY A 1 212 ? 1.980 17.195 20.486 1.00 42.00 212 GLY A C 1
ATOM 1729 O O . GLY A 1 212 ? 1.730 18.405 20.522 1.00 41.23 212 GLY A O 1
ATOM 1730 N N . LYS A 1 213 ? 1.068 16.265 20.754 1.00 34.76 213 LYS A N 1
ATOM 1731 C CA . LYS A 1 213 ? -0.315 16.605 21.133 1.00 43.09 213 LYS A CA 1
ATOM 1732 C C . LYS A 1 213 ? -0.398 17.588 22.306 1.00 38.57 213 LYS A C 1
ATOM 1733 O O . LYS A 1 213 ? -1.261 18.474 22.345 1.00 39.96 213 LYS A O 1
ATOM 1739 N N . ALA A 1 214 ? 0.498 17.431 23.270 1.00 41.19 214 ALA A N 1
ATOM 1740 C CA . ALA A 1 214 ? 0.506 18.314 24.427 1.00 43.05 214 ALA A CA 1
ATOM 1741 C C . ALA A 1 214 ? 1.543 19.444 24.328 1.00 40.43 214 ALA A C 1
ATOM 1742 O O . ALA A 1 214 ? 1.742 20.170 25.305 1.00 36.34 214 ALA A O 1
ATOM 1744 N N . ASP A 1 215 ? 2.205 19.591 23.177 1.00 35.68 215 ASP A N 1
ATOM 1745 C CA . ASP A 1 215 ? 3.170 20.696 23.010 1.00 43.17 215 ASP A CA 1
ATOM 1746 C C . ASP A 1 215 ? 2.449 22.051 22.981 1.00 38.68 215 ASP A C 1
ATOM 1747 O O . ASP A 1 215 ? 1.354 22.156 22.442 1.00 37.50 215 ASP A O 1
ATOM 1752 N N . GLU A 1 216 ? 3.058 23.085 23.546 1.00 38.49 216 GLU A N 1
ATOM 1753 C CA . GLU A 1 216 ? 2.498 24.430 23.414 1.00 41.05 216 GLU A CA 1
ATOM 1754 C C . GLU A 1 216 ? 3.029 25.081 22.135 1.00 44.66 216 GLU A C 1
ATOM 1755 O O . GLU A 1 216 ? 4.240 25.205 21.945 1.00 44.89 216 GLU A O 1
ATOM 1761 N N . VAL A 1 217 ? 2.116 25.469 21.248 1.00 36.20 217 VAL A N 1
ATOM 1762 C CA . VAL A 1 217 ?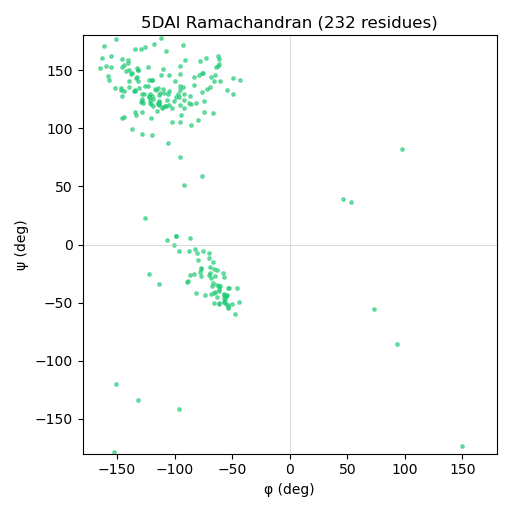 2.496 26.055 19.966 1.00 30.11 217 VAL A CA 1
ATOM 1763 C C . VAL A 1 217 ? 2.073 27.535 19.892 1.00 32.43 217 VAL A C 1
ATOM 1764 O O . VAL A 1 217 ? 0.912 27.885 20.152 1.00 34.75 217 VAL A O 1
ATOM 1768 N N . ILE A 1 218 ? 3.017 28.397 19.546 1.00 28.29 218 ILE A N 1
ATOM 1769 C CA . ILE A 1 218 ? 2.708 29.821 19.420 1.00 32.98 218 ILE A CA 1
ATOM 1770 C C . ILE A 1 218 ? 2.432 30.153 17.976 1.00 32.88 218 ILE A C 1
ATOM 1771 O O . ILE A 1 218 ? 3.238 29.835 17.112 1.00 36.54 218 ILE A O 1
ATOM 1776 N N . LEU A 1 219 ? 1.289 30.778 17.714 1.00 29.42 219 LEU A N 1
ATOM 1777 C CA . LEU A 1 219 ? 0.998 31.289 16.381 1.00 24.96 219 LEU A CA 1
ATOM 1778 C C . LEU A 1 219 ? 1.029 32.822 16.437 1.00 34.52 219 LEU A C 1
ATOM 1779 O O . LEU A 1 219 ? 0.472 33.414 17.347 1.00 31.38 219 LEU A O 1
ATOM 1784 N N . ARG A 1 220 ? 1.694 33.440 15.471 1.00 31.69 220 ARG A N 1
ATOM 1785 C CA . ARG A 1 220 ? 1.614 34.887 15.283 1.00 36.52 220 ARG A CA 1
ATOM 1786 C C . ARG A 1 220 ? 1.220 35.144 13.851 1.00 38.72 220 ARG A C 1
ATOM 1787 O O . ARG A 1 220 ? 1.823 34.565 12.950 1.00 31.15 220 ARG A O 1
ATOM 1795 N N . PHE A 1 221 ? 0.200 35.980 13.633 1.00 29.44 221 PHE A N 1
ATOM 1796 C CA . PHE A 1 221 ? -0.137 36.368 12.265 1.00 35.72 221 PHE A CA 1
ATOM 1797 C C . PHE A 1 221 ? -0.807 37.750 12.196 1.00 36.67 221 PHE A C 1
ATOM 1798 O O . PHE A 1 221 ? -0.950 38.451 13.204 1.00 34.54 221 PHE A O 1
ATOM 1806 N N . GLY A 1 222 ? -1.168 38.158 10.989 1.00 36.27 222 GLY A N 1
ATOM 1807 C CA . GLY A 1 222 ? -1.761 39.469 10.765 1.00 40.80 222 GLY A CA 1
ATOM 1808 C C . GLY A 1 222 ? -2.671 39.393 9.561 1.00 41.21 222 GLY A C 1
ATOM 1809 O O . GLY A 1 222 ? -2.764 38.349 8.934 1.00 40.00 222 GLY A O 1
ATOM 1810 N N . ASN A 1 223 ? -3.350 40.483 9.235 1.00 41.37 223 ASN A N 1
ATOM 1811 C CA . ASN A 1 223 ? -4.258 40.487 8.093 1.00 40.70 223 ASN A CA 1
ATOM 1812 C C . ASN A 1 223 ? -3.528 40.319 6.769 1.00 39.36 223 ASN A C 1
ATOM 1813 O O . ASN A 1 223 ? -2.758 41.188 6.356 1.00 39.59 223 ASN A O 1
ATOM 1818 N N . GLU A 1 224 ? -3.770 39.178 6.126 1.00 39.99 224 GLU A N 1
ATOM 1819 C CA . GLU A 1 224 ? -3.090 38.792 4.896 1.00 42.18 224 GLU A CA 1
ATOM 1820 C C . GLU A 1 224 ? -1.570 38.852 5.027 1.00 38.63 224 GLU A C 1
ATOM 1821 O O . GLU A 1 224 ? -0.867 39.206 4.083 1.00 40.17 224 GLU A O 1
ATOM 1827 N N . MET A 1 225 ? -1.083 38.492 6.214 1.00 33.90 225 MET A N 1
ATOM 1828 C CA . MET A 1 225 ? 0.346 38.408 6.503 1.00 33.16 225 MET A CA 1
ATOM 1829 C C . MET A 1 225 ? 0.791 36.941 6.626 1.00 33.12 225 MET A C 1
ATOM 1830 O O . MET A 1 225 ? -0.059 36.051 6.731 1.00 33.22 225 MET A O 1
ATOM 1835 N N . PRO A 1 226 ? 2.113 36.691 6.607 1.00 36.46 226 PRO A N 1
ATOM 1836 C CA . PRO A 1 226 ? 2.602 35.338 6.901 1.00 29.66 226 PRO A CA 1
ATOM 1837 C C . PRO A 1 226 ? 2.233 34.894 8.312 1.00 34.61 226 PRO A C 1
ATOM 1838 O O . PRO A 1 226 ? 1.995 35.720 9.211 1.00 34.55 226 PRO A O 1
ATOM 1842 N N . LEU A 1 227 ? 2.164 33.582 8.490 1.00 34.03 227 LEU A N 1
ATOM 1843 C CA . LEU A 1 227 ? 1.983 32.997 9.799 1.00 27.89 227 LEU A CA 1
ATOM 1844 C C . LEU A 1 227 ? 3.336 32.623 10.368 1.00 33.23 227 LEU A C 1
ATOM 1845 O O . LEU A 1 227 ? 4.163 32.013 9.688 1.00 31.35 227 LEU A O 1
ATOM 1850 N N . GLN A 1 228 ? 3.569 32.992 11.617 1.00 30.47 228 GLN A N 1
ATOM 1851 C CA . GLN A 1 228 ? 4.755 32.518 12.312 1.00 30.99 228 GLN A CA 1
ATOM 1852 C C . GLN A 1 228 ? 4.289 31.479 13.319 1.00 31.39 228 GLN A C 1
ATOM 1853 O O . GLN A 1 228 ? 3.404 31.743 14.134 1.00 33.38 228 GLN A O 1
ATOM 1859 N N . MET A 1 229 ? 4.864 30.289 13.221 1.00 34.41 229 MET A N 1
ATOM 1860 C CA . MET A 1 229 ? 4.538 29.176 14.097 1.00 33.66 229 MET A CA 1
ATOM 1861 C C . MET A 1 229 ? 5.803 28.697 14.801 1.00 32.15 229 MET A C 1
ATOM 1862 O O . MET A 1 229 ? 6.792 28.395 14.148 1.00 27.80 229 MET A O 1
ATOM 1867 N N . GLU A 1 230 ? 5.783 28.609 16.127 1.00 27.30 230 GLU A N 1
ATOM 1868 C CA . GLU A 1 230 ? 6.968 28.100 16.810 1.00 30.30 230 GLU A CA 1
ATOM 1869 C C . GLU A 1 230 ? 6.584 27.148 17.899 1.00 34.34 230 GLU A C 1
ATOM 1870 O O . GLU A 1 230 ? 5.510 27.279 18.509 1.00 32.27 230 GLU A O 1
ATOM 1876 N N . TYR A 1 231 ? 7.450 26.162 18.114 1.00 29.05 231 TYR A N 1
ATOM 1877 C CA . TYR A 1 231 ? 7.314 25.298 19.273 1.00 37.66 231 TYR A CA 1
ATOM 1878 C C . TYR A 1 231 ? 8.690 25.011 19.848 1.00 43.50 231 TYR A C 1
ATOM 1879 O O . TYR A 1 231 ? 9.699 25.179 19.169 1.00 35.90 231 TYR A O 1
ATOM 1888 N N A MET A 1 232 ? 8.728 24.599 21.110 0.49 41.68 232 MET A N 1
ATOM 1889 N N B MET A 1 232 ? 8.731 24.603 21.111 0.51 41.69 232 MET A N 1
ATOM 1890 C CA A MET A 1 232 ? 9.992 24.472 21.821 0.49 40.66 232 MET A CA 1
ATOM 1891 C CA B MET A 1 232 ? 10.001 24.486 21.808 0.51 40.66 232 MET A CA 1
ATOM 1892 C C A MET A 1 232 ? 10.591 23.076 21.683 0.49 44.69 232 MET A C 1
ATOM 1893 C C B MET A 1 232 ? 10.591 23.083 21.684 0.51 44.69 232 MET A C 1
ATOM 1894 O O A MET A 1 232 ? 9.873 22.086 21.535 0.49 44.62 232 MET A O 1
ATOM 1895 O O B MET A 1 232 ? 9.867 22.097 21.541 0.51 44.62 232 MET A O 1
ATOM 1904 N N . ILE A 1 233 ? 11.919 23.018 21.715 1.00 42.50 233 ILE A N 1
ATOM 1905 C CA . ILE A 1 233 ? 12.661 21.766 21.708 1.00 39.95 233 ILE A CA 1
ATOM 1906 C C . ILE A 1 233 ? 13.448 21.724 23.000 1.00 44.38 233 ILE A C 1
ATOM 1907 O O . ILE A 1 233 ? 14.277 22.608 23.228 1.00 44.11 233 ILE A O 1
ATOM 1912 N N . ARG A 1 234 ? 13.202 20.725 23.845 1.00 48.06 234 ARG A N 1
ATOM 1913 C CA . ARG A 1 234 ? 13.910 20.615 25.131 1.00 48.52 234 ARG A CA 1
ATOM 1914 C C . ARG A 1 234 ? 13.951 21.952 25.853 1.00 52.95 234 ARG A C 1
ATOM 1915 O O . ARG A 1 234 ? 14.987 22.337 26.406 1.00 47.63 234 ARG A O 1
ATOM 1923 N N . ASP A 1 235 ? 12.830 22.669 25.765 1.00 45.53 235 ASP A N 1
ATOM 1924 C CA . ASP A 1 235 ? 12.599 23.945 26.438 1.00 51.75 235 ASP A CA 1
ATOM 1925 C C . ASP A 1 235 ? 13.354 25.145 25.840 1.00 56.51 235 ASP A C 1
ATOM 1926 O O . ASP A 1 235 ? 12.726 26.135 25.477 1.00 52.96 235 ASP A O 1
ATOM 1931 N N . GLU A 1 236 ? 14.679 25.070 25.730 1.00 44.36 236 GLU A N 1
ATOM 1932 C CA . GLU A 1 236 ? 15.450 26.212 25.224 1.00 46.05 236 GLU A CA 1
ATOM 1933 C C . GLU A 1 236 ? 15.548 26.212 23.698 1.00 41.86 236 GLU A C 1
ATOM 1934 O O . GLU A 1 236 ? 15.702 27.259 23.076 1.00 45.42 236 GLU A O 1
ATOM 1940 N N . GLY A 1 237 ? 15.450 25.036 23.094 1.00 38.57 237 GLY A N 1
ATOM 1941 C CA . GLY A 1 237 ? 15.509 24.941 21.650 1.00 38.09 237 GLY A CA 1
ATOM 1942 C C . GLY A 1 237 ? 14.226 25.460 21.039 1.00 42.38 237 GLY A C 1
ATOM 1943 O O . GLY A 1 237 ? 13.196 25.540 21.707 1.00 38.85 237 GLY A O 1
ATOM 1944 N N . ARG A 1 238 ? 14.276 25.806 19.762 1.00 37.38 238 ARG A N 1
ATOM 1945 C CA . ARG A 1 238 ? 13.103 26.341 19.112 1.00 32.57 238 ARG A CA 1
ATOM 1946 C C . ARG A 1 238 ? 13.094 26.039 17.624 1.00 37.25 238 ARG A C 1
ATOM 1947 O O . ARG A 1 238 ? 14.109 26.167 16.948 1.00 43.86 238 ARG A O 1
ATOM 1955 N N . LEU A 1 239 ? 11.944 25.603 17.124 1.00 31.69 239 LEU A N 1
ATOM 1956 C CA . LEU A 1 239 ? 11.750 25.481 15.691 1.00 31.34 239 LEU A CA 1
ATOM 1957 C C . LEU A 1 239 ? 10.699 26.496 15.277 1.00 34.55 239 LEU A C 1
ATOM 1958 O O . LEU A 1 239 ? 9.574 26.461 15.766 1.00 32.81 239 LEU A O 1
ATOM 1963 N N . THR A 1 240 ? 11.077 27.411 14.391 1.00 30.85 240 THR A N 1
ATOM 1964 C CA . THR A 1 240 ? 10.173 28.463 13.946 1.00 32.41 240 THR A CA 1
ATOM 1965 C C . THR A 1 240 ? 9.880 28.345 12.454 1.00 28.96 240 THR A C 1
ATOM 1966 O O . THR A 1 240 ? 10.788 28.141 11.649 1.00 35.53 240 THR A O 1
ATOM 1970 N N . PHE A 1 241 ? 8.611 28.436 12.086 1.00 28.65 241 PHE A N 1
ATOM 1971 C CA . PHE A 1 241 ? 8.250 28.531 10.675 1.00 29.35 241 PHE A CA 1
ATOM 1972 C C . PHE A 1 241 ? 7.684 29.914 10.359 1.00 33.22 241 PHE A C 1
ATOM 1973 O O . PHE A 1 241 ? 6.981 30.499 11.173 1.00 27.85 241 PHE A O 1
ATOM 1981 N N . LEU A 1 242 ? 7.957 30.398 9.158 1.00 29.14 242 LEU A N 1
ATOM 1982 C CA . LEU A 1 242 ? 7.236 31.533 8.630 1.00 37.10 242 LEU A CA 1
ATOM 1983 C C . LEU A 1 242 ? 6.590 31.070 7.338 1.00 32.49 242 LEU A C 1
ATOM 1984 O O . LEU A 1 242 ? 7.277 30.592 6.439 1.00 33.57 242 LEU A O 1
ATOM 1989 N N . LEU A 1 243 ? 5.267 31.181 7.263 1.00 27.72 243 LEU A N 1
ATOM 1990 C CA . LEU A 1 243 ? 4.517 30.678 6.114 1.00 32.81 243 LEU A CA 1
ATOM 1991 C C . LEU A 1 243 ? 3.755 31.794 5.433 1.00 29.16 243 LEU A C 1
ATOM 1992 O O . LEU A 1 243 ? 2.886 32.415 6.046 1.00 29.01 243 LEU A O 1
ATOM 1997 N N . ALA A 1 244 ? 4.047 32.005 4.157 1.00 32.30 244 ALA A N 1
ATOM 1998 C CA . ALA A 1 244 ? 3.391 33.054 3.379 1.00 36.79 244 ALA A CA 1
ATOM 1999 C C . ALA A 1 244 ? 1.889 32.763 3.235 1.00 35.23 244 ALA A C 1
ATOM 2000 O O . ALA A 1 244 ? 1.478 31.605 3.158 1.00 33.84 244 ALA A O 1
ATOM 2002 N N . PRO A 1 245 ? 1.065 33.823 3.212 1.00 30.09 245 PRO A N 1
ATOM 2003 C CA . PRO A 1 245 ? -0.381 33.632 3.178 1.00 33.58 245 PRO A CA 1
ATOM 2004 C C . PRO A 1 245 ? -0.922 33.258 1.806 1.00 40.34 245 PRO A C 1
ATOM 2005 O O . PRO A 1 245 ? -0.277 33.506 0.781 1.00 31.00 245 PRO A O 1
ATOM 2009 N N . ARG A 1 246 ? -2.099 32.639 1.808 1.00 37.38 246 ARG A N 1
ATOM 2010 C CA . ARG A 1 246 ? -2.918 32.558 0.610 1.00 37.42 246 ARG A CA 1
ATOM 2011 C C . ARG A 1 246 ? -3.869 33.743 0.601 1.00 39.13 246 ARG A C 1
ATOM 2012 O O . ARG A 1 246 ? -4.610 33.958 1.555 1.00 46.48 246 ARG A O 1
ATOM 2020 N N . VAL A 1 247 ? -3.830 34.518 -0.476 1.00 42.29 247 VAL A N 1
ATOM 2021 C CA . VAL A 1 247 ? -4.607 35.744 -0.564 1.00 46.51 247 VAL A CA 1
ATOM 2022 C C . VAL A 1 247 ? -5.573 35.634 -1.740 1.00 59.91 247 VAL A C 1
ATOM 2023 O O . VAL A 1 247 ? -5.225 35.045 -2.768 1.00 59.04 247 VAL A O 1
ATOM 2027 N N . GLU A 1 248 ? -6.787 36.163 -1.557 1.00 60.39 248 GLU A N 1
ATOM 2028 C CA . GLU A 1 248 ? -7.867 36.130 -2.552 1.00 72.27 248 GLU A CA 1
ATOM 2029 C C . GLU A 1 248 ? -8.397 34.715 -2.772 1.00 76.83 248 GLU A C 1
ATOM 2030 O O . GLU A 1 248 ? -8.906 34.390 -3.849 1.00 72.67 248 GLU A O 1
ATOM 2036 N N . LYS B 2 1 ? -4.479 32.952 -4.329 1.00 55.41 330 LYS B N 1
ATOM 2037 C CA . LYS B 2 1 ? -3.080 32.894 -4.747 1.00 41.05 330 LYS B CA 1
ATOM 2038 C C . LYS B 2 1 ? -2.181 32.574 -3.559 1.00 42.01 330 LYS B C 1
ATOM 2039 O O . LYS B 2 1 ? -2.358 33.142 -2.483 1.00 39.99 330 LYS B O 1
ATOM 2045 N N . GLN B 2 2 ? -1.235 31.656 -3.749 1.00 36.50 331 GLN B N 1
ATOM 2046 C CA . GLN B 2 2 ? -0.248 31.372 -2.722 1.00 34.24 331 GLN B CA 1
ATOM 2047 C C . GLN B 2 2 ? 0.915 32.348 -2.851 1.00 42.83 331 GLN B C 1
ATOM 2048 O O . GLN B 2 2 ? 1.761 32.195 -3.726 1.00 41.01 331 GLN B O 1
ATOM 2054 N N . ARG B 2 3 ? 0.953 33.346 -1.971 1.00 34.33 332 ARG B N 1
ATOM 2055 C CA . ARG B 2 3 ? 2.042 34.320 -1.967 1.00 35.32 332 ARG B CA 1
ATOM 2056 C C . ARG B 2 3 ? 3.366 33.637 -1.632 1.00 42.27 332 ARG B C 1
ATOM 2057 O O . ARG B 2 3 ? 3.383 32.601 -0.962 1.00 33.84 332 ARG B O 1
ATOM 2065 N N . THR B 2 4 ? 4.469 34.200 -2.111 1.00 34.08 333 THR B N 1
ATOM 2066 C CA . THR B 2 4 ? 5.770 33.817 -1.588 1.00 41.91 333 THR B CA 1
ATOM 2067 C C . THR B 2 4 ? 6.130 34.778 -0.463 1.00 36.08 333 THR B C 1
ATOM 2068 O O . THR B 2 4 ? 5.444 35.784 -0.252 1.00 37.63 333 THR B O 1
ATOM 2072 N N . LEU B 2 5 ? 7.210 34.466 0.250 1.00 33.47 334 LEU B N 1
ATOM 2073 C CA . LEU B 2 5 ? 7.661 35.281 1.374 1.00 37.70 334 LEU B CA 1
ATOM 2074 C C . LEU B 2 5 ? 8.499 36.494 0.939 1.00 42.72 334 LEU B C 1
ATOM 2075 O O . LEU B 2 5 ? 8.880 37.310 1.779 1.00 36.95 334 LEU B O 1
ATOM 2080 N N . GLU B 2 6 ? 8.779 36.601 -0.360 1.00 31.59 335 GLU B N 1
ATOM 2081 C CA . GLU B 2 6 ? 9.739 37.579 -0.880 1.00 49.44 335 GLU B CA 1
ATOM 2082 C C . GLU B 2 6 ? 9.416 39.022 -0.496 1.00 48.14 335 GLU B C 1
ATOM 2083 O O . GLU B 2 6 ? 10.312 39.753 -0.076 1.00 47.10 335 GLU B O 1
ATOM 2089 N N . SER B 2 7 ? 8.146 39.420 -0.608 1.00 40.89 336 SER B N 1
ATOM 2090 C CA . SER B 2 7 ? 7.734 40.779 -0.233 1.00 53.58 336 SER B CA 1
ATOM 2091 C C . SER B 2 7 ? 8.079 41.074 1.220 1.00 54.03 336 SER B C 1
ATOM 2092 O O . SER B 2 7 ? 8.228 42.234 1.607 1.00 54.78 336 SER B O 1
ATOM 2095 N N . TRP B 2 8 ? 8.201 40.025 2.028 1.00 45.59 337 TRP B N 1
ATOM 2096 C CA . TRP B 2 8 ? 8.517 40.218 3.431 1.00 45.38 337 TRP B CA 1
ATOM 2097 C C . TRP B 2 8 ? 10.017 40.013 3.708 1.00 53.50 337 TRP B C 1
ATOM 2098 O O . TRP B 2 8 ? 10.448 40.024 4.854 1.00 60.29 337 TRP B O 1
ATOM 2109 N N . PHE B 2 9 ? 10.810 39.852 2.653 1.00 47.35 338 PHE B N 1
ATOM 2110 C CA . PHE B 2 9 ? 12.268 39.916 2.778 1.00 55.45 338 PHE B CA 1
ATOM 2111 C C . PHE B 2 9 ? 12.846 41.060 1.953 1.00 62.26 338 PHE B C 1
ATOM 2112 O O . PHE B 2 9 ? 13.445 41.983 2.502 1.00 80.60 338 PHE B O 1
#

B-factor: mean 47.2, std 15.53, range [24.96, 117.82]